Protein AF-0000000068913563 (afdb_homodimer)

Sequence (372 aa):
ADILLWREPKIAATLVIGVSLLWFLLEVVEYNFITLVCHASMTSMLLFFIWSTASDFLNWERPIIPVVVLDESSFKELATSFHDRFNQILSKLLDLACGRDPPLFFLTTISLYILSVIGTCINFMNLLFIGFVSMQTLPIMYEMYEDDVDRVASMLMRKMRKLYRKVDSNVLSKIPRGTVKSKKHAADILLWREPKIAATLVIGVSLLWFLLEVVEYNFITLVCHASMTSMLLFFIWSTASDFLNWERPIIPVVVLDESSFKELATSFHDRFNQILSKLLDLACGRDPPLFFLTTISLYILSVIGTCINFMNLLFIGFVSMQTLPIMYEMYEDDVDRVASMLMRKMRKLYRKVDSNVLSKIPRGTVKSKKHA

Secondary structure (DSSP, 8-state):
----GGGSHHHHHHHHHHHHHHHIIIIIS---HHHHHHHHHHHHHHHHHHHHHHHHHHTPPPP--------HHHHHHHHHHHHHHHHHHHHHHHHHHTTS-HHHHHHHHHHHHHHHHHHHHS-HHHHHHHHHHHHHHHHHHHHHSHHHHHHHHHHHHHHHHHHHHHHHHHTGGGS-----------/----GGGSHHHHHHHHHHHHHHHIIIIIS---HHHHHHHHHHHHHHHHHHHHHHHHHHTPPPP--------HHHHHHHHHHHHHHHHHHHHHHHHHHTTS-HHHHHHHHHHHHHHHHHHHHS-HHHHHHHHHHHHHHHHHHHHHSHHHHHHHHHHHHHHHHHHHHHHIIIIITTS-----------

Structure (mmCIF, N/CA/C/O backbone):
data_AF-0000000068913563-model_v1
#
loop_
_entity.id
_entity.type
_entity.pdbx_description
1 polymer 'Reticulon-like protein'
#
loop_
_atom_site.group_PDB
_atom_site.id
_atom_site.type_symbol
_atom_site.label_atom_id
_atom_site.label_alt_id
_atom_site.label_comp_id
_atom_site.label_asym_id
_atom_site.label_entity_id
_atom_site.label_seq_id
_atom_site.pdbx_PDB_ins_code
_atom_site.Cartn_x
_atom_site.Cartn_y
_atom_site.Cartn_z
_atom_site.occupancy
_atom_site.B_iso_or_equiv
_atom_site.auth_seq_id
_atom_site.auth_comp_id
_atom_site.auth_asym_id
_atom_site.auth_atom_id
_atom_site.pdbx_PDB_model_num
ATOM 1 N N . ALA A 1 1 ? -23.266 6.629 -6.684 1 31.77 1 ALA A N 1
ATOM 2 C CA . ALA A 1 1 ? -23.469 6.441 -5.246 1 31.77 1 ALA A CA 1
ATOM 3 C C . ALA A 1 1 ? -22.703 5.227 -4.738 1 31.77 1 ALA A C 1
ATOM 5 O O . ALA A 1 1 ? -22.5 4.258 -5.473 1 31.77 1 ALA A O 1
ATOM 6 N N . ASP A 1 2 ? -21.781 5.316 -3.686 1 42.12 2 ASP A N 1
ATOM 7 C CA . ASP A 1 2 ? -20.891 4.43 -2.949 1 42.12 2 ASP A CA 1
ATOM 8 C C . ASP A 1 2 ? -21.594 3.143 -2.545 1 42.12 2 ASP A C 1
ATOM 10 O O . ASP A 1 2 ? -22.609 3.18 -1.85 1 42.12 2 ASP A O 1
ATOM 14 N N . ILE A 1 3 ? -21.828 2.309 -3.223 1 43.78 3 ILE A N 1
ATOM 15 C CA . ILE A 1 3 ? -22.391 1.072 -2.684 1 43.78 3 ILE A CA 1
ATOM 16 C C . ILE A 1 3 ? -21.812 0.808 -1.295 1 43.78 3 ILE A C 1
ATOM 18 O O . ILE A 1 3 ? -20.609 0.518 -1.155 1 43.78 3 ILE A O 1
ATOM 22 N N . LEU A 1 4 ? -22.281 1.64 -0.268 1 54.19 4 LEU A N 1
ATOM 23 C CA . LEU A 1 4 ? -22.016 1.344 1.137 1 54.19 4 LEU A CA 1
ATOM 24 C C . LEU A 1 4 ? -22.141 -0.152 1.408 1 54.19 4 LEU A C 1
ATOM 26 O O . LEU A 1 4 ? -23.234 -0.709 1.357 1 54.19 4 LEU A O 1
ATOM 30 N N . LEU A 1 5 ? -21.109 -0.884 1.266 1 59.31 5 LEU A N 1
ATOM 31 C CA . LEU A 1 5 ? -20.953 -2.328 1.397 1 59.31 5 LEU A CA 1
ATOM 32 C C . LEU A 1 5 ? -21.812 -2.867 2.539 1 59.31 5 LEU A C 1
ATOM 34 O O . LEU A 1 5 ? -22.25 -4.02 2.502 1 59.31 5 LEU A O 1
ATOM 38 N N . TRP A 1 6 ? -22.125 -1.895 3.504 1 64.44 6 TRP A N 1
ATOM 39 C CA . TRP A 1 6 ? -22.875 -2.406 4.637 1 64.44 6 TRP A CA 1
ATOM 40 C C . TRP A 1 6 ? -24.328 -2.693 4.242 1 64.44 6 TRP A C 1
ATOM 42 O O . TRP A 1 6 ? -25.031 -3.438 4.926 1 64.44 6 TRP A O 1
ATOM 52 N N . ARG A 1 7 ? -24.703 -2.236 3.061 1 66.94 7 ARG A N 1
ATOM 53 C CA . ARG A 1 7 ? -26.094 -2.445 2.65 1 66.94 7 ARG A CA 1
ATOM 54 C C . ARG A 1 7 ? -26.281 -3.824 2.025 1 66.94 7 ARG A C 1
ATOM 56 O O . ARG A 1 7 ? -27.406 -4.316 1.917 1 66.94 7 ARG A O 1
ATOM 63 N N . GLU A 1 8 ? -25.203 -4.336 1.663 1 78.38 8 GLU A N 1
ATOM 64 C CA . GLU A 1 8 ? -25.219 -5.738 1.255 1 78.38 8 GLU A CA 1
ATOM 65 C C . GLU A 1 8 ? -24.547 -6.625 2.307 1 78.38 8 GLU A C 1
ATOM 67 O O . GLU A 1 8 ? -23.344 -6.836 2.273 1 78.38 8 GLU A O 1
ATOM 72 N N . PRO A 1 9 ? -25.438 -7.066 3.141 1 78.12 9 PRO A N 1
ATOM 73 C CA . PRO A 1 9 ? -24.891 -7.746 4.316 1 78.12 9 PRO A CA 1
ATOM 74 C C . PRO A 1 9 ? -24.016 -8.9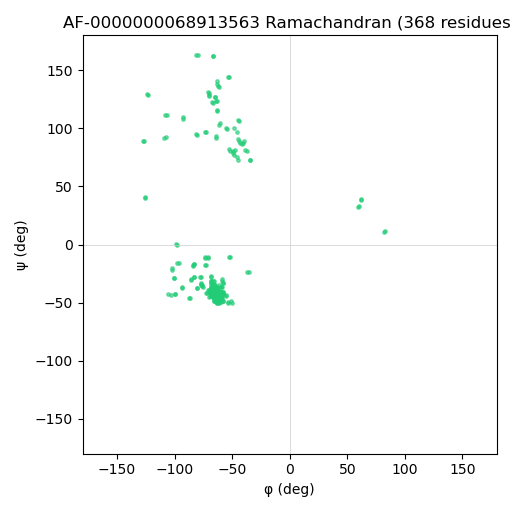45 3.957 1 78.12 9 PRO A C 1
ATOM 76 O O . PRO A 1 9 ? -23.031 -9.227 4.641 1 78.12 9 PRO A O 1
ATOM 79 N N . LYS A 1 10 ? -24.406 -9.586 2.855 1 82.44 10 LYS A N 1
ATOM 80 C CA . LYS A 1 10 ? -23.625 -10.766 2.488 1 82.44 10 LYS A CA 1
ATOM 81 C C . LYS A 1 10 ? -22.219 -10.375 2.021 1 82.44 10 LYS A C 1
ATOM 83 O O . LYS A 1 10 ? -21.234 -11 2.412 1 82.44 10 LYS A O 1
ATOM 88 N N . ILE A 1 11 ? -22.25 -9.344 1.315 1 80.62 11 ILE A N 1
ATOM 89 C CA . ILE A 1 11 ? -20.953 -8.875 0.804 1 80.62 11 ILE A CA 1
ATOM 90 C C . ILE A 1 11 ? -20.141 -8.281 1.943 1 80.62 11 ILE A C 1
ATOM 92 O O . ILE A 1 11 ? -18.938 -8.531 2.047 1 80.62 11 ILE A O 1
ATOM 96 N N . ALA A 1 12 ? -20.812 -7.555 2.748 1 78.88 12 ALA A N 1
ATOM 97 C CA . ALA A 1 12 ? -20.125 -6.945 3.887 1 78.88 12 ALA A CA 1
ATOM 98 C C . ALA A 1 12 ? -19.547 -8.008 4.816 1 78.88 12 ALA A C 1
ATOM 100 O O . ALA A 1 12 ? -18.422 -7.887 5.277 1 78.88 12 ALA A O 1
ATOM 101 N N . ALA A 1 13 ? -20.375 -9.039 5.055 1 84.06 13 ALA A N 1
ATOM 102 C CA . ALA A 1 13 ? -19.938 -10.102 5.949 1 84.06 13 ALA A CA 1
ATOM 103 C C . ALA A 1 13 ? -18.703 -10.828 5.387 1 84.06 13 ALA A C 1
ATOM 105 O O . ALA A 1 13 ? -17.766 -11.133 6.125 1 84.06 13 ALA A O 1
ATOM 106 N N . THR A 1 14 ? -18.766 -11.047 4.137 1 86.19 14 THR A N 1
ATOM 107 C CA . THR A 1 14 ? -17.656 -11.734 3.506 1 86.19 14 THR A CA 1
ATOM 108 C C . THR A 1 14 ? -16.375 -10.898 3.598 1 86.19 14 THR A C 1
ATOM 110 O O . THR A 1 14 ? -15.297 -11.43 3.857 1 86.19 14 THR A O 1
ATOM 113 N N . LEU A 1 15 ? -16.516 -9.656 3.439 1 85.75 15 LEU A N 1
ATOM 114 C CA . LEU A 1 15 ? -15.375 -8.75 3.492 1 85.75 15 LEU A CA 1
ATOM 115 C C . LEU A 1 15 ? -14.805 -8.672 4.906 1 85.75 15 LEU A C 1
ATOM 117 O O . LEU A 1 15 ? -13.586 -8.703 5.09 1 85.75 15 LEU A O 1
ATOM 121 N N . VAL A 1 16 ? -15.703 -8.602 5.844 1 88 16 VAL A N 1
ATOM 122 C CA . VAL A 1 16 ? -15.273 -8.508 7.234 1 88 16 VAL A CA 1
ATOM 123 C C . VAL A 1 16 ? -14.562 -9.797 7.645 1 88 16 VAL A C 1
ATOM 125 O O . VAL A 1 16 ? -13.508 -9.758 8.273 1 88 16 VAL A O 1
ATOM 128 N N . ILE A 1 17 ? -15.18 -10.883 7.277 1 91.19 17 ILE A N 1
ATOM 129 C CA . ILE A 1 17 ? -14.594 -12.172 7.645 1 91.19 17 ILE A CA 1
ATOM 130 C C . ILE A 1 17 ? -13.25 -12.336 6.941 1 91.19 17 ILE A C 1
ATOM 132 O O . ILE A 1 17 ? -12.258 -12.742 7.562 1 91.19 17 ILE A O 1
ATOM 136 N N . GLY A 1 18 ? -13.227 -12.039 5.703 1 92.06 18 GLY A N 1
ATOM 137 C CA . GLY A 1 18 ? -12 -12.188 4.938 1 92.06 18 GLY A CA 1
ATOM 138 C C . GLY A 1 18 ? -10.859 -11.328 5.461 1 92.06 18 GLY A C 1
ATOM 139 O O . GLY A 1 18 ? -9.742 -11.812 5.648 1 92.06 18 GLY A O 1
ATOM 140 N N . VAL A 1 19 ? -11.148 -10.086 5.676 1 92.44 19 VAL A N 1
ATOM 141 C CA . VAL A 1 19 ? -10.125 -9.156 6.145 1 92.44 19 VAL A CA 1
ATOM 142 C C . VAL A 1 19 ? -9.695 -9.539 7.559 1 92.44 19 VAL A C 1
ATOM 144 O O . VAL A 1 19 ? -8.516 -9.438 7.906 1 92.44 19 VAL A O 1
ATOM 147 N N . SER A 1 20 ? -10.664 -9.977 8.391 1 93.31 20 SER A N 1
ATOM 148 C CA . SER A 1 20 ? -10.328 -10.398 9.75 1 93.31 20 SER A CA 1
ATOM 149 C C . SER A 1 20 ? -9.422 -11.625 9.734 1 93.31 20 SER A C 1
ATOM 151 O O . SER A 1 20 ? -8.477 -11.719 10.531 1 93.31 20 SER A O 1
ATOM 153 N N . LEU A 1 21 ? -9.734 -12.508 8.836 1 93.81 21 LEU A N 1
ATOM 154 C CA . LEU A 1 21 ? -8.906 -13.703 8.719 1 93.81 21 LEU A CA 1
ATOM 155 C C . LEU A 1 21 ? -7.5 -13.352 8.25 1 93.81 21 LEU A C 1
ATOM 157 O O . LEU A 1 21 ? -6.516 -13.875 8.773 1 93.81 21 LEU A O 1
ATOM 161 N N . LEU A 1 22 ? -7.41 -12.461 7.336 1 93.69 22 LEU A N 1
ATOM 162 C CA . LEU A 1 22 ? -6.121 -12.008 6.832 1 93.69 22 LEU A CA 1
ATOM 163 C C . LEU A 1 22 ? -5.32 -11.32 7.93 1 93.69 22 LEU A C 1
ATOM 165 O O . LEU A 1 22 ? -4.125 -11.586 8.094 1 93.69 22 LEU A O 1
ATOM 169 N N . TRP A 1 23 ? -5.984 -10.445 8.625 1 94.31 23 TRP A N 1
ATOM 170 C CA . TRP A 1 23 ? -5.34 -9.766 9.742 1 94.31 23 TRP A CA 1
ATOM 171 C C . TRP A 1 23 ? -4.852 -10.766 10.781 1 94.31 23 TRP A C 1
ATOM 173 O O . TRP A 1 23 ? -3.73 -10.656 11.281 1 94.31 23 TRP A O 1
ATOM 183 N N . PHE A 1 24 ? -5.699 -11.805 11.094 1 94.25 24 PHE A N 1
ATOM 184 C CA . PHE A 1 24 ? -5.352 -12.82 12.078 1 94.25 24 PHE A CA 1
ATOM 185 C C . PHE A 1 24 ? -4.113 -13.594 11.641 1 94.25 24 PHE A C 1
ATOM 187 O O . PHE A 1 24 ? -3.207 -13.828 12.438 1 94.25 24 PHE A O 1
ATOM 194 N N . LEU A 1 25 ? -4.016 -13.906 10.453 1 93.19 25 LEU A N 1
ATOM 195 C CA . LEU A 1 25 ? -2.895 -14.672 9.93 1 93.19 25 LEU A CA 1
ATOM 196 C C . LEU A 1 25 ? -1.617 -13.844 9.93 1 93.19 25 LEU A C 1
ATOM 198 O O . LEU A 1 25 ? -0.551 -14.328 10.305 1 93.19 25 LEU A O 1
ATOM 202 N N . LEU A 1 26 ? -1.749 -12.57 9.586 1 91.56 26 LEU A N 1
ATOM 203 C CA . LEU A 1 26 ? -0.573 -11.719 9.438 1 91.56 26 LEU A CA 1
ATOM 204 C C . LEU A 1 26 ? -0.087 -11.219 10.797 1 91.56 26 LEU A C 1
ATOM 206 O O . LEU A 1 26 ? 1.12 -11.133 11.031 1 91.56 26 LEU A O 1
ATOM 210 N N . GLU A 1 27 ? -1.023 -10.922 11.656 1 89.5 27 GLU A N 1
ATOM 211 C CA . GLU A 1 27 ? -0.645 -10.242 12.891 1 89.5 27 GLU A CA 1
ATOM 212 C C . GLU A 1 27 ? -0.543 -11.234 14.047 1 89.5 27 GLU A C 1
ATOM 214 O O . GLU A 1 27 ? 0.394 -11.172 14.852 1 89.5 27 GLU A O 1
ATOM 219 N N . VAL A 1 28 ? -1.471 -12.164 14.18 1 88 28 VAL A N 1
ATOM 220 C CA . VAL A 1 28 ? -1.514 -13.047 15.344 1 88 28 VAL A CA 1
ATOM 221 C C . VAL A 1 28 ? -0.627 -14.266 15.094 1 88 28 VAL A C 1
ATOM 223 O O . VAL A 1 28 ? 0.212 -14.609 15.93 1 88 28 VAL A O 1
ATOM 226 N N . VAL A 1 29 ? -0.769 -14.836 13.906 1 89.56 29 VAL A N 1
ATOM 227 C CA . VAL A 1 29 ? 0.032 -16 13.57 1 89.56 29 VAL A CA 1
ATOM 228 C C . VAL A 1 29 ? 1.411 -15.57 13.078 1 89.56 29 VAL A C 1
ATOM 230 O O . VAL A 1 29 ? 2.357 -16.359 13.086 1 89.56 29 VAL A O 1
ATOM 233 N N . GLU A 1 30 ? 1.478 -14.203 12.703 1 85.62 30 GLU A N 1
ATOM 234 C CA . GLU A 1 30 ? 2.723 -13.586 12.25 1 85.62 30 GLU A CA 1
ATOM 235 C C . GLU A 1 30 ? 3.232 -14.242 10.977 1 85.62 30 GLU A C 1
ATOM 237 O O . GLU A 1 30 ? 4.426 -14.523 10.852 1 85.62 30 GLU A O 1
ATOM 242 N N . TYR A 1 31 ? 2.279 -14.547 10.164 1 87.19 31 TYR A N 1
ATOM 243 C CA . TYR A 1 31 ? 2.625 -15.055 8.844 1 87.19 31 TYR A CA 1
ATOM 244 C C . TYR A 1 31 ? 3.223 -13.953 7.977 1 87.19 31 TYR A C 1
ATOM 246 O O . TYR A 1 31 ? 2.719 -12.828 7.953 1 87.19 31 TYR A O 1
ATOM 254 N N . ASN A 1 32 ? 4.332 -14.258 7.387 1 90.19 32 ASN A N 1
ATOM 255 C CA . ASN A 1 32 ? 4.879 -13.312 6.418 1 90.19 32 ASN A CA 1
ATOM 256 C C . ASN A 1 32 ? 3.941 -13.133 5.227 1 90.19 32 ASN A C 1
ATOM 258 O O . ASN A 1 32 ? 3.363 -14.102 4.73 1 90.19 32 ASN A O 1
ATOM 262 N N . PHE A 1 33 ? 3.836 -11.906 4.77 1 91.31 33 PHE A N 1
ATOM 263 C CA . PHE A 1 33 ? 2.893 -11.594 3.703 1 91.31 33 PHE A CA 1
ATOM 264 C C . PHE A 1 33 ? 3.232 -12.375 2.438 1 91.31 33 PHE A C 1
ATOM 266 O O . PHE A 1 33 ? 2.359 -13 1.835 1 91.31 33 PHE A O 1
ATOM 273 N N . ILE A 1 34 ? 4.43 -12.344 2.014 1 92.12 34 ILE A N 1
ATOM 274 C CA . ILE A 1 34 ? 4.859 -13.016 0.792 1 92.12 34 ILE A CA 1
ATOM 275 C C . ILE A 1 34 ? 4.637 -14.523 0.929 1 92.12 34 ILE A C 1
ATOM 277 O O . ILE A 1 34 ? 4.141 -15.172 0.004 1 92.12 34 ILE A O 1
ATOM 281 N N . THR A 1 35 ? 4.973 -15.055 2.047 1 93.31 35 THR A N 1
ATOM 282 C CA . THR A 1 35 ? 4.801 -16.469 2.318 1 93.31 35 THR A CA 1
ATOM 283 C C . THR A 1 35 ? 3.328 -16.859 2.24 1 93.31 35 THR A C 1
ATOM 285 O O . THR A 1 35 ? 2.982 -17.891 1.637 1 93.31 35 THR A O 1
ATOM 288 N N . LEU A 1 36 ? 2.566 -16.062 2.803 1 94.38 36 LEU A N 1
ATOM 289 C CA . LEU A 1 36 ? 1.131 -16.312 2.799 1 94.38 36 LEU A CA 1
ATOM 290 C C . LEU A 1 36 ? 0.587 -16.344 1.375 1 94.38 36 LEU A C 1
ATOM 292 O O . LEU A 1 36 ? -0.169 -17.25 1.013 1 94.38 36 LEU A O 1
ATOM 296 N N . VAL A 1 37 ? 0.947 -15.375 0.542 1 93.81 37 VAL A N 1
ATOM 297 C CA . VAL A 1 37 ? 0.476 -15.281 -0.835 1 93.81 37 VAL A CA 1
ATOM 298 C C . VAL A 1 37 ? 0.957 -16.484 -1.63 1 93.81 37 VAL A C 1
ATOM 300 O O . VAL A 1 37 ? 0.197 -17.078 -2.408 1 93.81 37 VAL A O 1
ATOM 303 N N . CYS A 1 38 ? 2.135 -16.859 -1.406 1 94.88 38 CYS A N 1
ATOM 304 C CA . CYS A 1 38 ? 2.682 -18.016 -2.115 1 94.88 38 CYS A CA 1
ATOM 305 C C . CYS A 1 38 ? 1.97 -19.297 -1.704 1 94.88 38 CYS A C 1
ATOM 307 O O . CYS A 1 38 ? 1.594 -20.109 -2.557 1 94.88 38 CYS A O 1
ATOM 309 N N . HIS A 1 39 ? 1.782 -19.453 -0.392 1 94.88 39 HIS A N 1
ATOM 310 C CA . HIS A 1 39 ? 1.084 -20.641 0.086 1 94.88 39 HIS A CA 1
ATOM 311 C C . HIS A 1 39 ? -0.345 -20.688 -0.444 1 94.88 39 HIS A C 1
ATOM 313 O O . HIS A 1 39 ? -0.829 -21.75 -0.838 1 94.88 39 HIS A O 1
ATOM 319 N N . ALA A 1 40 ? -0.982 -19.594 -0.428 1 94 40 ALA A N 1
ATOM 320 C CA . ALA A 1 40 ? -2.338 -19.531 -0.966 1 94 40 ALA A CA 1
ATOM 321 C C . ALA A 1 40 ? -2.355 -19.875 -2.453 1 94 40 ALA A C 1
ATOM 323 O O . ALA A 1 40 ? -3.219 -20.625 -2.914 1 94 40 ALA A O 1
ATOM 324 N N . SER A 1 41 ? -1.436 -19.359 -3.215 1 95 41 SER A N 1
ATOM 325 C CA . SER A 1 41 ? -1.335 -19.625 -4.645 1 95 41 SER A CA 1
ATOM 326 C C . SER A 1 41 ? -1.041 -21.094 -4.91 1 95 41 SER A C 1
ATOM 328 O O . SER A 1 41 ? -1.666 -21.719 -5.777 1 95 41 SER A O 1
ATOM 330 N N . MET A 1 42 ? -0.111 -21.625 -4.145 1 96 42 MET A N 1
ATOM 331 C CA . MET A 1 42 ? 0.25 -23.016 -4.309 1 96 42 MET A CA 1
ATOM 332 C C . MET A 1 42 ? -0.937 -23.938 -4.004 1 96 42 MET A C 1
ATOM 334 O O . MET A 1 42 ? -1.203 -24.875 -4.738 1 96 42 MET A O 1
ATOM 338 N N . THR A 1 43 ? -1.578 -23.656 -2.896 1 94.5 43 THR A N 1
ATOM 339 C CA . THR A 1 43 ? -2.727 -24.453 -2.492 1 94.5 43 THR A CA 1
ATOM 340 C C . THR A 1 43 ? -3.83 -24.391 -3.545 1 94.5 43 THR A C 1
ATOM 342 O O . THR A 1 43 ? -4.395 -25.422 -3.922 1 94.5 43 THR A O 1
ATOM 345 N N . SER A 1 44 ? -4.105 -23.188 -4.043 1 92.12 44 SER A N 1
ATOM 346 C CA . SER A 1 44 ? -5.121 -23.047 -5.078 1 92.12 44 SER A CA 1
ATOM 347 C C . SER A 1 44 ? -4.727 -23.781 -6.352 1 92.12 44 SER A C 1
ATOM 349 O O . SER A 1 44 ? -5.555 -24.469 -6.961 1 92.12 44 SER A O 1
ATOM 351 N N . MET A 1 45 ? -3.492 -23.594 -6.73 1 92.94 45 MET A N 1
ATOM 352 C CA . MET A 1 45 ? -3.006 -24.266 -7.926 1 92.94 45 MET A CA 1
ATOM 353 C C . MET A 1 45 ? -3.123 -25.781 -7.777 1 92.94 45 MET A C 1
ATOM 355 O O . MET A 1 45 ? -3.527 -26.469 -8.711 1 92.94 45 MET A O 1
ATOM 359 N N . LEU A 1 46 ? -2.82 -26.297 -6.629 1 92.12 46 LEU A N 1
ATOM 360 C CA . LEU A 1 46 ? -2.881 -27.719 -6.379 1 92.12 46 LEU A CA 1
ATOM 361 C C . LEU A 1 46 ? -4.32 -28.219 -6.426 1 92.12 46 LEU A C 1
ATOM 363 O O . LEU A 1 46 ? -4.598 -29.281 -7 1 92.12 46 LEU A O 1
ATOM 367 N N . LEU A 1 47 ? -5.211 -27.531 -5.887 1 91.81 47 LEU A N 1
ATOM 368 C CA . LEU A 1 47 ? -6.617 -27.906 -5.887 1 91.81 47 LEU A CA 1
ATOM 369 C C . LEU A 1 47 ? -7.168 -27.953 -7.309 1 91.81 47 LEU A C 1
ATOM 371 O O . LEU A 1 47 ? -7.863 -28.906 -7.672 1 91.81 47 LEU A O 1
ATOM 375 N N . PHE A 1 48 ? -6.812 -26.922 -8.062 1 89.06 48 PHE A N 1
ATOM 376 C CA . PHE A 1 48 ? -7.277 -26.891 -9.445 1 89.06 48 PHE A CA 1
ATOM 377 C C . PHE A 1 48 ? -6.625 -28 -10.266 1 89.06 48 PHE A C 1
ATOM 379 O O . PHE A 1 48 ? -7.262 -28.594 -11.133 1 89.06 48 PHE A O 1
ATOM 386 N N . PHE A 1 49 ? -5.41 -28.25 -9.977 1 88.62 49 PHE A N 1
ATOM 387 C CA . PHE A 1 49 ? -4.68 -29.297 -10.68 1 88.62 49 PHE A CA 1
ATOM 388 C C . PHE A 1 49 ? -5.289 -30.672 -10.391 1 88.62 49 PHE A C 1
ATOM 390 O O . PHE A 1 49 ? -5.516 -31.453 -11.312 1 88.62 49 PHE A O 1
ATOM 397 N N . ILE A 1 50 ? -5.527 -30.922 -9.172 1 89.56 50 ILE A N 1
ATOM 398 C CA . ILE A 1 50 ? -6.121 -32.188 -8.766 1 89.56 50 ILE A CA 1
ATOM 399 C C . ILE A 1 50 ? -7.504 -32.344 -9.406 1 89.56 50 ILE A C 1
ATOM 401 O O . ILE A 1 50 ? -7.844 -33.406 -9.93 1 89.56 50 ILE A O 1
ATOM 405 N N . TRP A 1 51 ? -8.234 -31.297 -9.344 1 88.12 51 TRP A N 1
ATOM 406 C CA . TRP A 1 51 ? -9.562 -31.312 -9.953 1 88.12 51 TRP A CA 1
ATOM 407 C C . TRP A 1 51 ? -9.469 -31.609 -11.445 1 88.12 51 TRP A C 1
ATOM 409 O O . TRP A 1 51 ? -10.25 -32.406 -11.977 1 88.12 51 TRP A O 1
ATOM 419 N N . SER A 1 52 ? -8.609 -30.969 -12.062 1 84.69 52 SER A N 1
ATOM 420 C CA . SER A 1 52 ? -8.438 -31.141 -13.5 1 84.69 52 SER A CA 1
ATOM 421 C C . SER A 1 52 ? -7.973 -32.562 -13.836 1 84.69 52 SER A C 1
ATOM 423 O O . SER A 1 52 ? -8.477 -33.188 -14.773 1 84.69 52 SER A O 1
ATOM 425 N N . THR A 1 53 ? -7.02 -33.062 -13.102 1 84.06 53 THR A N 1
ATOM 426 C CA . THR A 1 53 ? -6.488 -34.406 -13.328 1 84.06 53 THR A CA 1
ATOM 427 C C . THR A 1 53 ? -7.547 -35.469 -13.031 1 84.06 53 THR A C 1
ATOM 429 O O . THR A 1 53 ? -7.691 -36.438 -13.781 1 84.06 53 THR A O 1
ATOM 432 N N . ALA A 1 54 ? -8.234 -35.25 -11.961 1 85.44 54 ALA A N 1
ATOM 433 C CA . ALA A 1 54 ? -9.305 -36.156 -11.609 1 85.44 54 ALA A CA 1
ATOM 434 C C . ALA A 1 54 ? -10.391 -36.188 -12.68 1 85.44 54 ALA A C 1
ATOM 436 O O . ALA A 1 54 ? -10.953 -37.219 -12.992 1 85.44 54 ALA A O 1
ATOM 437 N N . SER A 1 55 ? -10.664 -35.062 -13.18 1 84.69 55 SER A N 1
ATOM 438 C CA . SER A 1 55 ? -11.688 -34.969 -14.211 1 84.69 55 SER A CA 1
ATOM 439 C C . SER A 1 55 ? -11.281 -35.75 -15.461 1 84.69 55 SER A C 1
ATOM 441 O O . SER A 1 55 ? -12.117 -36.375 -16.109 1 84.69 55 SER A O 1
ATOM 443 N N . ASP A 1 56 ? -10.047 -35.688 -15.781 1 80.56 56 ASP A N 1
ATOM 444 C CA . ASP A 1 56 ? -9.539 -36.438 -16.922 1 80.56 56 ASP A CA 1
ATOM 445 C C . ASP A 1 56 ? -9.625 -37.938 -16.688 1 80.56 56 ASP A C 1
ATOM 447 O O . ASP A 1 56 ? -10 -38.688 -17.578 1 80.56 56 ASP A O 1
ATOM 451 N N . PHE A 1 57 ? -9.336 -38.312 -15.469 1 82.75 57 PHE A N 1
ATOM 452 C CA . PHE A 1 57 ? -9.305 -39.719 -15.117 1 82.75 57 PHE A CA 1
ATOM 453 C C . PHE A 1 57 ? -10.711 -40.281 -14.992 1 82.75 57 PHE A C 1
ATOM 455 O O . PHE A 1 57 ? -10.961 -41.438 -15.359 1 82.75 57 PHE A O 1
ATOM 462 N N . LEU A 1 58 ? -11.523 -39.5 -14.516 1 88.81 58 LEU A N 1
ATOM 463 C CA . LEU A 1 58 ? -12.875 -39.969 -14.234 1 88.81 58 LEU A CA 1
ATOM 464 C C . LEU A 1 58 ? -13.828 -39.594 -15.367 1 88.81 58 LEU A C 1
ATOM 466 O O . LEU A 1 58 ? -15.008 -39.938 -15.328 1 88.81 58 LEU A O 1
ATOM 470 N N . ASN A 1 59 ? -13.281 -38.906 -16.406 1 85.56 59 ASN A N 1
ATOM 471 C CA . ASN A 1 59 ? -14.062 -38.469 -17.562 1 85.56 59 ASN A CA 1
ATOM 472 C C . ASN A 1 59 ? -15.188 -37.531 -17.125 1 85.56 59 ASN A C 1
ATOM 474 O O . ASN A 1 59 ? -16.328 -37.656 -17.578 1 85.56 59 ASN A O 1
ATOM 478 N N . TRP A 1 60 ? -14.844 -36.75 -16.047 1 82.88 60 TRP A N 1
ATOM 479 C CA . TRP A 1 60 ? -15.734 -35.656 -15.633 1 82.88 60 TRP A CA 1
ATOM 480 C C . TRP A 1 60 ? -15.5 -34.438 -16.484 1 82.88 60 TRP A C 1
ATOM 482 O O . TRP A 1 60 ? -14.539 -34.344 -17.25 1 82.88 60 TRP A O 1
ATOM 492 N N . GLU A 1 61 ? -16.406 -33.469 -16.5 1 81.62 61 GLU A N 1
ATOM 493 C CA . GLU A 1 61 ? -16.203 -32.188 -17.172 1 81.62 61 GLU A CA 1
ATOM 494 C C . GLU A 1 61 ? -15.109 -31.391 -16.469 1 81.62 61 GLU A C 1
ATOM 496 O O . GLU A 1 61 ? -15.062 -31.328 -15.234 1 81.62 61 GLU A O 1
ATOM 501 N N . ARG A 1 62 ? -14.141 -31.062 -17.188 1 75.5 62 ARG A N 1
ATOM 502 C CA . ARG A 1 62 ? -13.055 -30.25 -16.641 1 75.5 62 ARG A CA 1
ATOM 503 C C . ARG A 1 62 ? -13.594 -28.984 -16 1 75.5 62 ARG A C 1
ATOM 505 O O . ARG A 1 62 ? -14.594 -28.422 -16.469 1 75.5 62 ARG A O 1
ATOM 512 N N . PRO A 1 63 ? -12.945 -28.594 -14.922 1 72.44 63 PRO A N 1
ATOM 513 C CA . PRO A 1 63 ? -13.391 -27.344 -14.305 1 72.44 63 PRO A CA 1
ATOM 514 C C . PRO A 1 63 ? -13.172 -26.125 -15.203 1 72.44 63 PRO A C 1
ATOM 516 O O . PRO A 1 63 ? -12.172 -26.062 -15.922 1 72.44 63 PRO A O 1
ATOM 519 N N . ILE A 1 64 ? -14.203 -25.438 -15.375 1 72.25 64 ILE A N 1
ATOM 520 C CA . ILE A 1 64 ? -14.078 -24.172 -16.078 1 72.25 64 ILE A CA 1
ATOM 521 C C . ILE A 1 64 ? -13.398 -23.141 -15.188 1 72.25 64 ILE A C 1
ATOM 523 O O . ILE A 1 64 ? -13.945 -22.75 -14.156 1 72.25 64 ILE A O 1
ATOM 527 N N . ILE A 1 65 ? -12.18 -22.953 -15.305 1 70.25 65 ILE A N 1
ATOM 528 C CA . ILE A 1 65 ? -11.453 -21.969 -14.508 1 70.25 65 ILE A CA 1
ATOM 529 C C . ILE A 1 65 ? -11.969 -20.562 -14.82 1 70.25 65 ILE A C 1
ATOM 531 O O . ILE A 1 65 ? -11.922 -20.125 -15.969 1 70.25 65 ILE A O 1
ATOM 535 N N . PRO A 1 66 ? -12.547 -19.984 -13.812 1 68.81 66 PRO A N 1
ATOM 536 C CA . PRO A 1 66 ? -13.031 -18.625 -14.07 1 68.81 66 PRO A CA 1
ATOM 537 C C . PRO A 1 66 ? -11.906 -17.641 -14.383 1 68.81 66 PRO A C 1
ATOM 539 O O . PRO A 1 66 ? -10.82 -17.734 -13.805 1 68.81 66 PRO A O 1
ATOM 542 N N . VAL A 1 67 ? -12.031 -17.031 -15.508 1 73.56 67 VAL A N 1
ATOM 543 C CA . VAL A 1 67 ? -11.125 -15.938 -15.812 1 73.56 67 VAL A CA 1
ATOM 544 C C . VAL A 1 67 ? -11.344 -14.797 -14.82 1 73.56 67 VAL A C 1
ATOM 546 O O . VAL A 1 67 ? -12.367 -14.109 -14.883 1 73.56 67 VAL A O 1
ATOM 549 N N . VAL A 1 68 ? -10.539 -14.898 -13.766 1 75.75 68 VAL A N 1
ATOM 550 C CA . VAL A 1 68 ? -10.648 -13.812 -12.797 1 75.75 68 VAL A CA 1
ATOM 551 C C . VAL A 1 68 ? -9.852 -12.602 -13.289 1 75.75 68 VAL A C 1
ATOM 553 O O . VAL A 1 68 ? -8.625 -12.641 -13.344 1 75.75 68 VAL A O 1
ATOM 556 N N . VAL A 1 69 ? -10.523 -11.727 -13.945 1 78 69 VAL A N 1
ATOM 557 C CA . VAL A 1 69 ? -9.914 -10.461 -14.352 1 78 69 VAL A CA 1
ATOM 558 C C . VAL A 1 69 ? -10.469 -9.32 -13.484 1 78 69 VAL A C 1
ATOM 560 O O . VAL A 1 69 ? -11.68 -9.07 -13.484 1 78 69 VAL A O 1
ATOM 563 N N . LEU A 1 70 ? -9.562 -8.828 -12.695 1 81.81 70 LEU A N 1
ATOM 564 C CA . LEU A 1 70 ? -9.984 -7.66 -11.93 1 81.81 70 LEU A CA 1
ATOM 565 C C . LEU A 1 70 ? -10.156 -6.449 -12.836 1 81.81 70 LEU A C 1
ATOM 567 O O . LEU A 1 70 ? -9.352 -6.223 -13.742 1 81.81 70 LEU A O 1
ATOM 571 N N . ASP A 1 71 ? -11.188 -5.93 -12.711 1 86.88 71 ASP A N 1
ATOM 572 C CA . ASP A 1 71 ? -11.508 -4.773 -13.539 1 86.88 71 ASP A CA 1
ATOM 573 C C . ASP A 1 71 ? -10.531 -3.625 -13.289 1 86.88 71 ASP A C 1
ATOM 575 O O . ASP A 1 71 ? -10.195 -3.334 -12.141 1 86.88 71 ASP A O 1
ATOM 579 N N . GLU A 1 72 ? -10.141 -3.086 -14.32 1 88.94 72 GLU A N 1
ATOM 580 C CA . GLU A 1 72 ? -9.203 -1.966 -14.273 1 88.94 72 GLU A CA 1
ATOM 581 C C . GLU A 1 72 ? -9.836 -0.751 -13.594 1 88.94 72 GLU A C 1
ATOM 583 O O . GLU A 1 72 ? -9.148 0.018 -12.922 1 88.94 72 GLU A O 1
ATOM 588 N N . SER A 1 73 ? -11.094 -0.515 -13.766 1 87.06 73 SER A N 1
ATOM 589 C CA . SER A 1 73 ? -11.805 0.646 -13.234 1 87.06 73 SER A CA 1
ATOM 590 C C . SER A 1 73 ? -11.719 0.702 -11.719 1 87.06 73 SER A C 1
ATOM 592 O O . SER A 1 73 ? -11.609 1.784 -11.133 1 87.06 73 SER A O 1
ATOM 594 N N . SER A 1 74 ? -11.758 -0.459 -11.141 1 84.69 74 SER A N 1
ATOM 595 C CA . SER A 1 74 ? -11.664 -0.501 -9.68 1 84.69 74 SER A CA 1
ATOM 596 C C . SER A 1 74 ? -10.312 0.019 -9.195 1 84.69 74 SER A C 1
ATOM 598 O O . SER A 1 74 ? -10.242 0.75 -8.211 1 84.69 74 SER A O 1
ATOM 600 N N . PHE A 1 75 ? -9.266 -0.316 -9.922 1 87.62 75 PHE A N 1
ATOM 601 C CA . PHE A 1 75 ? -7.926 0.128 -9.57 1 87.62 75 PHE A CA 1
ATOM 602 C C . PHE A 1 75 ? -7.777 1.63 -9.781 1 87.62 75 PHE A C 1
ATOM 604 O O . PHE A 1 75 ? -7.199 2.326 -8.938 1 87.62 75 PHE A O 1
ATOM 611 N N . LYS A 1 76 ? -8.312 2.062 -10.805 1 89 76 LYS A N 1
ATOM 612 C CA . LYS A 1 76 ? -8.219 3.48 -11.141 1 89 76 LYS A CA 1
ATOM 613 C C . LYS A 1 76 ? -9.031 4.328 -10.172 1 89 76 LYS A C 1
ATOM 615 O O . LYS A 1 76 ? -8.617 5.426 -9.789 1 89 76 LYS A O 1
ATOM 620 N N . GLU A 1 77 ? -10.141 3.854 -9.859 1 88.31 77 GLU A N 1
ATOM 621 C CA . GLU A 1 77 ? -10.977 4.57 -8.898 1 88.31 77 GLU A CA 1
ATOM 622 C C . GLU A 1 77 ? -10.281 4.695 -7.547 1 88.31 77 GLU A C 1
ATOM 624 O O . GLU A 1 77 ? -10.344 5.75 -6.91 1 88.31 77 GLU A O 1
ATOM 629 N N . LEU A 1 78 ? -9.734 3.588 -7.184 1 87.19 78 LEU A N 1
ATOM 630 C CA . LEU A 1 78 ? -9 3.609 -5.926 1 87.19 78 LEU A CA 1
ATOM 631 C C . LEU A 1 78 ? -7.848 4.609 -5.988 1 87.19 78 LEU A C 1
ATOM 633 O O . LEU A 1 78 ? -7.629 5.371 -5.043 1 87.19 78 LEU A O 1
ATOM 637 N N . ALA A 1 79 ? -7.184 4.598 -7.062 1 90 79 ALA A N 1
ATOM 638 C CA . ALA A 1 79 ? -6.062 5.516 -7.258 1 90 79 ALA A CA 1
ATOM 639 C C . ALA A 1 79 ? -6.535 6.969 -7.223 1 90 79 ALA A C 1
ATOM 641 O O . ALA A 1 79 ? -5.879 7.824 -6.621 1 90 79 ALA A O 1
ATOM 642 N N . THR A 1 80 ? -7.574 7.266 -7.875 1 89.88 80 THR A N 1
ATOM 643 C CA . THR A 1 80 ? -8.109 8.617 -7.926 1 89.88 80 THR A CA 1
ATOM 644 C C . THR A 1 80 ? -8.57 9.07 -6.539 1 89.88 80 THR A C 1
ATOM 646 O O . THR A 1 80 ? -8.344 10.219 -6.148 1 89.88 80 THR A O 1
ATOM 649 N N . SER A 1 81 ? -9.258 8.188 -5.879 1 87.56 81 SER A N 1
ATOM 650 C CA . SER A 1 81 ? -9.711 8.508 -4.531 1 87.56 81 SER A CA 1
ATOM 651 C C . SER A 1 81 ? -8.539 8.82 -3.607 1 87.56 81 SER A C 1
ATOM 653 O O . SER A 1 81 ? -8.586 9.781 -2.836 1 87.56 81 SER A O 1
ATOM 655 N N . PHE A 1 82 ? -7.559 8.008 -3.689 1 89.81 82 PHE A N 1
ATOM 656 C CA . PHE A 1 82 ? -6.363 8.227 -2.887 1 89.81 82 PHE A CA 1
ATOM 657 C C . PHE A 1 82 ? -5.688 9.539 -3.27 1 89.81 82 PHE A C 1
ATOM 659 O O . PHE A 1 82 ? -5.246 10.297 -2.4 1 89.81 82 PHE A O 1
ATOM 666 N N . HIS A 1 83 ? -5.551 9.703 -4.566 1 91.62 83 HIS A N 1
ATOM 667 C CA . HIS A 1 83 ? -4.957 10.938 -5.078 1 91.62 83 HIS A CA 1
ATOM 668 C C . HIS A 1 83 ? -5.676 12.164 -4.531 1 91.62 83 HIS A C 1
ATOM 670 O O . HIS A 1 83 ? -5.039 13.086 -4.023 1 91.62 83 HIS A O 1
ATOM 676 N N . ASP A 1 84 ? -6.914 12.195 -4.605 1 90.94 84 ASP A N 1
ATOM 677 C CA . ASP A 1 84 ? -7.711 13.344 -4.188 1 90.94 84 ASP A CA 1
ATOM 678 C C . ASP A 1 84 ? -7.562 13.594 -2.689 1 90.94 84 ASP A C 1
ATOM 680 O O . ASP A 1 84 ? -7.336 14.734 -2.266 1 90.94 84 ASP A O 1
ATOM 684 N N . ARG A 1 85 ? -7.723 12.531 -1.999 1 89.5 85 ARG A N 1
ATOM 685 C CA . ARG A 1 85 ? -7.633 12.656 -0.549 1 89.5 85 ARG A CA 1
ATOM 686 C C . ARG A 1 85 ? -6.23 13.094 -0.125 1 89.5 85 ARG A C 1
ATOM 688 O O . ARG A 1 85 ? -6.082 13.938 0.763 1 89.5 85 ARG A O 1
ATOM 695 N N . PHE A 1 86 ? -5.355 12.602 -0.713 1 90.88 86 PHE A N 1
ATOM 696 C CA . PHE A 1 86 ? -3.965 12.93 -0.421 1 90.88 86 PHE A CA 1
ATOM 697 C C . PHE A 1 86 ? -3.686 14.398 -0.705 1 90.88 86 PHE A C 1
ATOM 699 O O . PHE A 1 86 ? -3.115 15.102 0.133 1 90.88 86 PHE A O 1
ATOM 706 N N . ASN A 1 87 ? -4.035 14.836 -1.823 1 89.75 87 ASN A N 1
ATOM 707 C CA . ASN A 1 87 ? -3.824 16.234 -2.209 1 89.75 87 ASN A CA 1
ATOM 708 C C . ASN A 1 87 ? -4.602 17.188 -1.311 1 89.75 87 ASN A C 1
ATOM 710 O O . ASN A 1 87 ? -4.129 18.281 -1 1 89.75 87 ASN A O 1
ATOM 714 N N . GLN A 1 88 ? -5.695 16.766 -0.961 1 91.19 88 GLN A N 1
ATOM 715 C CA . GLN A 1 88 ? -6.508 17.594 -0.074 1 91.19 88 GLN A CA 1
ATOM 716 C C . GLN A 1 88 ? -5.828 17.781 1.278 1 91.19 88 GLN A C 1
ATOM 718 O O . GLN A 1 88 ? -5.766 18.906 1.797 1 91.19 88 GLN A O 1
ATOM 723 N N . ILE A 1 89 ? -5.348 16.703 1.824 1 91.38 89 ILE A N 1
ATOM 724 C CA . ILE A 1 89 ? -4.684 16.75 3.123 1 91.38 89 ILE A CA 1
ATOM 725 C C . ILE A 1 89 ? -3.41 17.578 3.025 1 91.38 89 ILE A C 1
ATOM 727 O O . ILE A 1 89 ? -3.168 18.453 3.859 1 91.38 89 ILE A O 1
ATOM 731 N N . LEU A 1 90 ? -2.766 17.391 2.023 1 89.81 90 LEU A N 1
ATOM 732 C CA . LEU A 1 90 ? -1.512 18.109 1.823 1 89.81 90 LEU A CA 1
ATOM 733 C C . LEU A 1 90 ? -1.762 19.609 1.665 1 89.81 90 LEU A C 1
ATOM 735 O O . LEU A 1 90 ? -1.057 20.422 2.26 1 89.81 90 LEU A O 1
ATOM 739 N N . SER A 1 91 ? -2.68 19.891 0.829 1 88.94 91 SER A N 1
ATOM 740 C CA . SER A 1 91 ? -3.016 21.297 0.599 1 88.94 91 SER A CA 1
ATOM 741 C C . SER A 1 91 ? -3.473 21.969 1.886 1 88.94 91 SER A C 1
ATOM 743 O O . SER A 1 91 ? -3.086 23.109 2.166 1 88.94 91 SER A O 1
ATOM 745 N N . LYS A 1 92 ? -4.281 21.297 2.641 1 90.38 92 LYS A N 1
ATOM 746 C CA . LYS A 1 92 ? -4.773 21.844 3.896 1 90.38 92 LYS A CA 1
ATOM 747 C C . LYS A 1 92 ? -3.639 22.047 4.895 1 90.38 92 LYS A C 1
ATOM 749 O O . LYS A 1 92 ? -3.59 23.062 5.594 1 90.38 92 LYS A O 1
ATOM 754 N N . LEU A 1 93 ? -2.752 21.141 5.004 1 91.19 93 LEU A N 1
ATOM 755 C CA . LEU A 1 93 ? -1.624 21.25 5.922 1 91.19 93 LEU A CA 1
ATOM 756 C C . LEU A 1 93 ? -0.711 22.406 5.535 1 91.19 93 LEU A C 1
ATOM 758 O O . LEU A 1 93 ? -0.252 23.156 6.398 1 91.19 93 LEU A O 1
ATOM 762 N N . LEU A 1 94 ? -0.507 22.531 4.293 1 87.31 94 LEU A N 1
ATOM 763 C CA . LEU A 1 94 ? 0.352 23.609 3.811 1 87.31 94 LEU A CA 1
ATOM 764 C C . LEU A 1 94 ? -0.305 24.969 4.031 1 87.31 94 LEU A C 1
ATOM 766 O O . LEU A 1 94 ? 0.373 25.953 4.363 1 87.31 94 LEU A O 1
ATOM 770 N N . ASP A 1 95 ? -1.561 24.984 3.812 1 87.25 95 ASP A N 1
ATOM 771 C CA . ASP A 1 95 ? -2.303 26.203 4.059 1 87.25 95 ASP A CA 1
ATOM 772 C C . ASP A 1 95 ? -2.211 26.625 5.527 1 87.25 95 ASP A C 1
ATOM 774 O O . ASP A 1 95 ? -2.061 27.812 5.836 1 87.25 95 ASP A O 1
ATOM 778 N N . LEU A 1 96 ? -2.344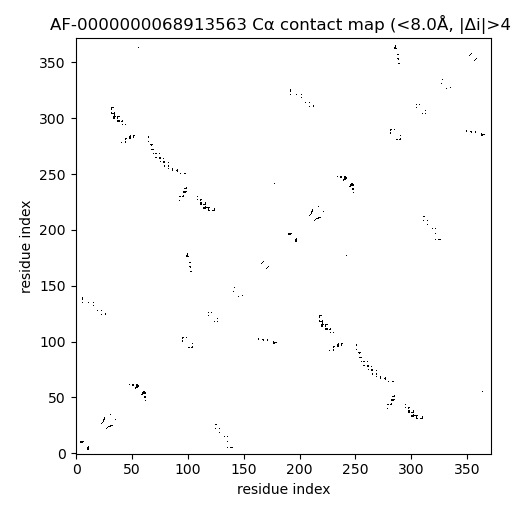 25.656 6.348 1 88.25 96 LEU A N 1
ATOM 779 C CA . LEU A 1 96 ? -2.287 25.922 7.781 1 88.25 96 LEU A CA 1
ATOM 780 C C . LEU A 1 96 ? -0.88 26.344 8.203 1 88.25 96 LEU A C 1
ATOM 782 O O . LEU A 1 96 ? -0.713 27.109 9.148 1 88.25 96 LEU A O 1
ATOM 786 N N . ALA A 1 97 ? 0.043 25.922 7.516 1 87.62 97 ALA A N 1
ATOM 787 C CA . ALA A 1 97 ? 1.438 26.219 7.828 1 87.62 97 ALA A CA 1
ATOM 788 C C . ALA A 1 97 ? 1.779 27.672 7.496 1 87.62 97 ALA A C 1
ATOM 790 O O . ALA A 1 97 ? 2.781 28.203 7.977 1 87.62 97 ALA A O 1
ATOM 791 N N . CYS A 1 98 ? 0.988 28.312 6.703 1 80.75 98 CYS A N 1
ATOM 792 C CA . CYS A 1 98 ? 1.224 29.688 6.281 1 80.75 98 CYS A CA 1
ATOM 793 C C . CYS A 1 98 ? 0.992 30.656 7.43 1 80.75 98 CYS A C 1
ATOM 795 O O . CYS A 1 98 ? 1.354 31.828 7.34 1 80.75 98 CYS A O 1
ATOM 797 N N . GLY A 1 99 ? 0.448 30.25 8.516 1 75.94 99 GLY A N 1
ATOM 798 C CA . GLY A 1 99 ? 0.375 31.078 9.703 1 75.94 99 GLY A CA 1
ATOM 799 C C . GLY A 1 99 ? -0.772 32.062 9.672 1 75.94 99 GLY A C 1
ATOM 800 O O . GLY A 1 99 ? -0.796 33.031 10.445 1 75.94 99 GLY A O 1
ATOM 801 N N . ARG A 1 100 ? -1.639 31.922 8.75 1 78.69 100 ARG A N 1
ATOM 802 C CA . ARG A 1 100 ? -2.764 32.844 8.672 1 78.69 100 ARG A CA 1
ATOM 803 C C . ARG A 1 100 ? -3.721 32.656 9.844 1 78.69 100 ARG A C 1
ATOM 805 O O . ARG A 1 100 ? -4.352 33.594 10.297 1 78.69 100 ARG A O 1
ATOM 812 N N . ASP A 1 101 ? -3.797 31.453 10.258 1 84.81 101 ASP A N 1
ATOM 813 C CA . ASP A 1 101 ? -4.645 31.094 11.391 1 84.81 101 ASP A CA 1
ATOM 814 C C . ASP A 1 101 ? -3.85 30.312 12.438 1 84.81 101 ASP A C 1
ATOM 816 O O . ASP A 1 101 ? -3.914 29.094 12.484 1 84.81 101 ASP A O 1
ATOM 820 N N . PRO A 1 102 ? -3.238 31.062 13.367 1 85.44 102 PRO A N 1
ATOM 821 C CA . PRO A 1 102 ? -2.352 30.406 14.328 1 85.44 102 PRO A CA 1
ATOM 822 C C . PRO A 1 102 ? -3.09 29.422 15.227 1 85.44 102 PRO A C 1
ATOM 824 O O . PRO A 1 102 ? -2.588 28.312 15.477 1 85.44 102 PRO A O 1
ATOM 827 N N . PRO A 1 103 ? -4.273 29.797 15.727 1 85.75 103 PRO A N 1
ATOM 828 C CA . PRO A 1 103 ? -4.957 28.812 16.578 1 85.75 103 PRO A CA 1
ATOM 829 C C . PRO A 1 103 ? -5.203 27.484 15.852 1 85.75 103 PRO A C 1
ATOM 831 O O . PRO A 1 103 ? -5.035 26.422 16.438 1 85.75 103 PRO A O 1
ATOM 834 N N . LEU A 1 104 ? -5.578 27.594 14.648 1 87.19 104 LEU A N 1
ATOM 835 C CA . LEU A 1 104 ? -5.836 26.375 13.875 1 87.19 104 LEU A CA 1
ATOM 836 C C . LEU A 1 104 ? -4.543 25.625 13.609 1 87.19 104 LEU A C 1
ATOM 838 O O . LEU A 1 104 ? -4.535 24.391 13.586 1 87.19 104 LEU A O 1
ATOM 842 N N . PHE A 1 105 ? -3.539 26.406 13.398 1 89.81 105 PHE A N 1
ATOM 843 C CA . PHE A 1 105 ? -2.225 25.797 13.227 1 89.81 105 PHE A CA 1
ATOM 844 C C . PHE A 1 105 ? -1.851 24.969 14.453 1 89.81 105 PHE A C 1
ATOM 846 O O . PHE A 1 105 ? -1.437 23.812 14.328 1 89.81 105 PHE A O 1
ATOM 853 N N . PHE A 1 106 ? -1.997 25.516 15.617 1 88.88 106 PHE A N 1
ATOM 854 C CA . PHE A 1 106 ? -1.62 24.828 16.844 1 88.88 106 PHE A CA 1
ATOM 855 C C . PHE A 1 106 ? -2.533 23.641 17.094 1 88.88 106 PHE A C 1
ATOM 857 O O . PHE A 1 106 ? -2.072 22.578 17.531 1 88.88 106 PHE A O 1
ATOM 864 N N . LEU A 1 107 ? -3.789 23.875 16.766 1 88.62 107 LEU A N 1
ATOM 865 C CA . LEU A 1 107 ? -4.727 22.781 16.938 1 88.62 107 LEU A CA 1
ATOM 866 C C . LEU A 1 107 ? -4.363 21.609 16.031 1 88.62 107 LEU A C 1
ATOM 868 O O . LEU A 1 107 ? -4.422 20.453 16.453 1 88.62 107 LEU A O 1
ATOM 872 N N . THR A 1 108 ? -4.035 21.875 14.836 1 92 108 THR A N 1
ATOM 873 C CA . THR A 1 108 ? -3.652 20.844 13.883 1 92 108 THR A CA 1
ATOM 874 C C . THR A 1 108 ? -2.365 20.141 14.32 1 92 108 THR A C 1
ATOM 876 O O . THR A 1 108 ? -2.254 18.922 14.234 1 92 108 THR A O 1
ATOM 879 N N . THR A 1 109 ? -1.415 20.922 14.781 1 93.81 109 THR A N 1
ATOM 880 C CA . THR A 1 109 ? -0.146 20.359 15.234 1 93.81 109 THR A CA 1
ATOM 881 C C . THR A 1 109 ? -0.354 19.453 16.453 1 93.81 109 THR A C 1
ATOM 883 O O . THR A 1 109 ? 0.244 18.375 16.531 1 93.81 109 THR A O 1
ATOM 886 N N . ILE A 1 110 ? -1.22 19.859 17.344 1 92.5 110 ILE A N 1
ATOM 887 C CA . ILE A 1 110 ? -1.533 19.062 18.516 1 92.5 110 ILE A CA 1
ATOM 888 C C . ILE A 1 110 ? -2.221 17.766 18.094 1 92.5 110 ILE A C 1
ATOM 890 O O . ILE A 1 110 ? -1.91 16.688 18.609 1 92.5 110 ILE A O 1
ATOM 894 N N . SER A 1 111 ? -3.127 17.953 17.156 1 93.25 111 SER A N 1
ATOM 895 C CA . SER A 1 111 ? -3.82 16.781 16.641 1 93.25 111 SER A CA 1
ATOM 896 C C . SER A 1 111 ? -2.846 15.797 16 1 93.25 111 SER A C 1
ATOM 898 O O . SER A 1 111 ? -2.963 14.586 16.188 1 93.25 111 SER A O 1
ATOM 900 N N . LEU A 1 112 ? -1.938 16.281 15.273 1 96.25 112 LEU A N 1
ATOM 901 C CA . LEU A 1 112 ? -0.924 15.43 14.656 1 96.25 112 LEU A CA 1
ATOM 902 C C . LEU A 1 112 ? -0.053 14.766 15.711 1 96.25 112 LEU A C 1
ATOM 904 O O . LEU A 1 112 ? 0.336 13.602 15.562 1 96.25 112 LEU A O 1
ATOM 908 N N . TYR A 1 113 ? 0.231 15.531 16.719 1 95.75 113 TYR A N 1
ATOM 909 C CA . TYR A 1 113 ? 1.028 14.977 17.797 1 95.75 113 TYR A CA 1
ATOM 910 C C . TYR A 1 113 ? 0.299 13.828 18.484 1 95.75 113 TYR A C 1
ATOM 912 O O . TYR A 1 113 ? 0.9 12.789 18.781 1 95.75 113 TYR A O 1
ATOM 920 N N . ILE A 1 114 ? -0.951 13.969 18.719 1 94.81 114 ILE A N 1
ATOM 921 C CA . ILE A 1 114 ? -1.753 12.914 19.328 1 94.81 114 ILE A CA 1
ATOM 922 C C . ILE A 1 114 ? -1.759 11.68 18.438 1 94.81 114 ILE A C 1
ATOM 924 O O . ILE A 1 114 ? -1.569 10.555 18.906 1 94.81 114 ILE A O 1
ATOM 928 N N . LEU A 1 115 ? -1.925 11.891 17.234 1 93.69 115 LEU A N 1
ATOM 929 C CA . LEU A 1 115 ? -1.917 10.797 16.281 1 93.69 115 LEU A CA 1
ATOM 930 C C . LEU A 1 115 ? -0.569 10.078 16.281 1 93.69 115 LEU A C 1
ATOM 932 O O . LEU A 1 115 ? -0.512 8.852 16.141 1 93.69 115 LEU A O 1
ATOM 936 N N . SER A 1 116 ? 0.487 10.859 16.344 1 94.44 116 SER A N 1
ATOM 937 C CA . SER A 1 116 ? 1.821 10.273 16.406 1 94.44 116 SER A CA 1
ATOM 938 C C . SER A 1 116 ? 1.983 9.383 17.625 1 94.44 116 SER A C 1
ATOM 940 O O . SER A 1 116 ? 2.59 8.312 17.547 1 94.44 116 SER A O 1
ATOM 942 N N . VAL A 1 117 ? 1.397 9.75 18.719 1 94.25 117 VAL A N 1
ATOM 943 C CA . VAL A 1 117 ? 1.463 8.961 19.938 1 94.25 117 VAL A CA 1
ATOM 944 C C . VAL A 1 117 ? 0.668 7.672 19.766 1 94.25 117 VAL A C 1
ATOM 946 O O . VAL A 1 117 ? 1.118 6.602 20.188 1 94.25 117 VAL A O 1
ATOM 949 N N . ILE A 1 118 ? -0.433 7.793 19.141 1 92.81 118 ILE A N 1
ATOM 950 C CA . ILE A 1 118 ? -1.238 6.613 18.859 1 92.81 118 ILE A CA 1
ATOM 951 C C . ILE A 1 118 ? -0.434 5.637 18 1 92.81 118 ILE A C 1
ATOM 953 O O . ILE A 1 118 ? -0.456 4.43 18.234 1 92.81 118 ILE A O 1
ATOM 957 N N . GLY A 1 119 ? 0.233 6.141 16.969 1 90.44 119 GLY A N 1
ATOM 958 C CA . GLY A 1 119 ? 1.065 5.32 16.109 1 90.44 119 GLY A CA 1
ATOM 959 C C . GLY A 1 119 ? 2.172 4.598 16.844 1 90.44 119 GLY A C 1
ATOM 960 O O . GLY A 1 119 ? 2.561 3.49 16.469 1 90.44 119 GLY A O 1
ATOM 961 N N . THR A 1 120 ? 2.654 5.188 17.922 1 89.81 120 THR A N 1
ATOM 962 C CA . THR A 1 120 ? 3.723 4.562 18.688 1 89.81 120 THR A CA 1
ATOM 963 C C . THR A 1 120 ? 3.174 3.443 19.562 1 89.81 120 THR A C 1
ATOM 965 O O . THR A 1 120 ? 3.875 2.473 19.859 1 89.81 120 THR A O 1
ATOM 968 N N . CYS A 1 121 ? 1.918 3.525 19.969 1 91.56 121 CYS A N 1
ATOM 969 C CA . CYS A 1 121 ? 1.316 2.559 20.875 1 91.56 121 CYS A CA 1
ATOM 970 C C . CYS A 1 121 ? 0.763 1.361 20.109 1 91.56 121 CYS A C 1
ATOM 972 O O . CYS A 1 121 ? 0.687 0.256 20.656 1 91.56 121 CYS A O 1
ATOM 974 N N . ILE A 1 122 ? 0.345 1.597 18.891 1 90.69 122 ILE A N 1
ATOM 975 C CA . ILE A 1 122 ? -0.288 0.571 18.078 1 90.69 122 ILE A CA 1
ATOM 976 C C . ILE A 1 122 ? 0.472 0.421 16.766 1 90.69 122 ILE A C 1
ATOM 978 O O . ILE A 1 122 ? 0.777 1.414 16.094 1 90.69 122 ILE A O 1
ATOM 982 N N . ASN A 1 123 ? 0.83 -0.815 16.422 1 86.81 123 ASN A N 1
ATOM 983 C CA . ASN A 1 123 ? 1.553 -1.017 15.18 1 86.81 123 ASN A CA 1
ATOM 984 C C . ASN A 1 123 ? 0.683 -0.688 13.969 1 86.81 123 ASN A C 1
ATOM 986 O O . ASN A 1 123 ? -0.542 -0.62 14.078 1 86.81 123 ASN A O 1
ATOM 990 N N . PHE A 1 124 ? 1.31 -0.496 12.891 1 85.06 124 PHE A N 1
ATOM 991 C CA . PHE A 1 124 ? 0.647 0.022 11.695 1 85.06 124 PHE A CA 1
ATOM 992 C C . PHE A 1 124 ? -0.431 -0.941 11.211 1 85.06 124 PHE A C 1
ATOM 994 O O . PHE A 1 124 ? -1.525 -0.517 10.836 1 85.06 124 PHE A O 1
ATOM 1001 N N . MET A 1 125 ? -0.152 -2.184 11.211 1 87.62 125 MET A N 1
ATOM 1002 C CA . MET A 1 125 ? -1.095 -3.195 10.742 1 87.62 125 MET A CA 1
ATOM 1003 C C . MET A 1 125 ? -2.34 -3.229 11.617 1 87.62 125 MET A C 1
ATOM 1005 O O . MET A 1 125 ? -3.459 -3.33 11.117 1 87.62 125 MET A O 1
ATOM 1009 N N . ASN A 1 126 ? -2.184 -3.129 12.828 1 91.56 126 ASN A N 1
ATOM 1010 C CA . ASN A 1 126 ? -3.303 -3.123 13.758 1 91.56 126 ASN A CA 1
ATOM 1011 C C . ASN A 1 126 ? -4.145 -1.857 13.625 1 91.56 126 ASN A C 1
ATOM 1013 O O . ASN A 1 126 ? -5.371 -1.909 13.711 1 91.56 126 ASN A O 1
ATOM 1017 N N . LEU A 1 127 ? -3.488 -0.82 13.406 1 89.81 127 LEU A N 1
ATOM 1018 C CA . LEU A 1 127 ? -4.207 0.436 13.227 1 89.81 127 LEU A CA 1
ATOM 1019 C C . LEU A 1 127 ? -5.066 0.389 11.969 1 89.81 127 LEU A C 1
ATOM 1021 O O . LEU A 1 127 ? -6.211 0.854 11.969 1 89.81 127 LEU A O 1
ATOM 1025 N N . LEU A 1 128 ? -4.551 -0.188 10.906 1 90.31 128 LEU A N 1
ATOM 1026 C CA . LEU A 1 128 ? -5.297 -0.365 9.664 1 90.31 128 LEU A CA 1
ATOM 1027 C C . LEU A 1 128 ? -6.523 -1.243 9.891 1 90.31 128 LEU A C 1
ATOM 1029 O O . LEU A 1 128 ? -7.605 -0.951 9.375 1 90.31 128 LEU A O 1
ATOM 1033 N N . PHE A 1 129 ? -6.32 -2.305 10.688 1 93.19 129 PHE A N 1
ATOM 1034 C CA . PHE A 1 129 ? -7.414 -3.229 10.961 1 93.19 129 PHE A CA 1
ATOM 1035 C C . PHE A 1 129 ? -8.492 -2.553 11.797 1 93.19 129 PHE A C 1
ATOM 1037 O O . PHE A 1 129 ? -9.688 -2.689 11.508 1 93.19 129 PHE A O 1
ATOM 1044 N N . ILE A 1 130 ? -8.031 -1.802 12.781 1 92.12 130 ILE A N 1
ATOM 1045 C CA . ILE A 1 130 ? -8.977 -1.067 13.617 1 92.12 130 ILE A CA 1
ATOM 1046 C C . ILE A 1 130 ? -9.75 -0.068 12.758 1 92.12 130 ILE A C 1
ATOM 1048 O O . ILE A 1 130 ? -10.969 0.072 12.914 1 92.12 130 ILE A O 1
ATOM 1052 N N . GLY A 1 131 ? -9.102 0.642 11.938 1 89.94 131 GLY A N 1
ATOM 1053 C CA . GLY A 1 131 ? -9.773 1.553 11.023 1 89.94 131 GLY A CA 1
ATOM 1054 C C . GLY A 1 131 ? -10.781 0.86 10.117 1 89.94 131 GLY A C 1
ATOM 1055 O O . GLY A 1 131 ? -11.891 1.358 9.922 1 89.94 131 GLY A O 1
ATOM 1056 N N . PHE A 1 132 ? -10.438 -0.259 9.609 1 90.25 132 PHE A N 1
ATOM 1057 C CA . PHE A 1 132 ? -11.32 -1.036 8.75 1 90.25 132 PHE A CA 1
ATOM 1058 C C . PHE A 1 132 ? -12.57 -1.479 9.508 1 90.25 132 PHE A C 1
ATOM 1060 O O . PHE A 1 132 ? -13.688 -1.335 9.016 1 90.25 132 PHE A O 1
ATOM 1067 N N . VAL A 1 133 ? -12.375 -2.033 10.664 1 88.38 133 VAL A N 1
ATOM 1068 C CA . VAL A 1 133 ? -13.492 -2.512 11.477 1 88.38 133 VAL A CA 1
ATOM 1069 C C . VAL A 1 133 ? -14.398 -1.342 11.844 1 88.38 133 VAL A C 1
ATOM 1071 O O . VAL A 1 133 ? -15.625 -1.458 11.789 1 88.38 133 VAL A O 1
ATOM 1074 N N . SER A 1 134 ? -13.789 -0.228 12.156 1 88.44 134 SER A N 1
ATOM 1075 C CA . SER A 1 134 ? -14.555 0.962 12.508 1 88.44 134 SER A CA 1
ATOM 1076 C C . SER A 1 134 ? -15.383 1.45 11.32 1 88.44 134 SER A C 1
ATOM 1078 O O . SER A 1 134 ? -16.531 1.85 11.492 1 88.44 134 SER A O 1
ATOM 1080 N N . MET A 1 135 ? -14.836 1.352 10.117 1 85.81 135 MET A N 1
ATOM 1081 C CA . MET A 1 135 ? -15.516 1.794 8.898 1 85.81 135 MET A CA 1
ATOM 1082 C C . MET A 1 135 ? -16.719 0.905 8.594 1 85.81 135 MET A C 1
ATOM 1084 O O . MET A 1 135 ? -17.719 1.372 8.047 1 85.81 135 MET A O 1
ATOM 1088 N N . GLN A 1 136 ? -16.594 -0.362 8.977 1 83.19 136 GLN A N 1
ATOM 1089 C CA . GLN A 1 136 ? -17.672 -1.305 8.719 1 83.19 136 GLN A CA 1
ATOM 1090 C C . GLN A 1 136 ? -18.75 -1.226 9.797 1 83.19 136 GLN A C 1
ATOM 1092 O O . GLN A 1 136 ? -19.922 -1.507 9.539 1 83.19 136 GLN A O 1
ATOM 1097 N N . THR A 1 137 ? -18.344 -0.84 10.969 1 82.94 137 THR A N 1
ATOM 1098 C CA . THR A 1 137 ? -19.25 -0.908 12.109 1 82.94 137 THR A CA 1
ATOM 1099 C C . THR A 1 137 ? -19.844 0.467 12.414 1 82.94 137 THR A C 1
ATOM 1101 O O . THR A 1 137 ? -21 0.575 12.828 1 82.94 137 THR A O 1
ATOM 1104 N N . LEU A 1 138 ? -19.109 1.497 12.094 1 84.5 138 LEU A N 1
ATOM 1105 C CA . LEU A 1 138 ? -19.5 2.84 12.516 1 84.5 138 LEU A CA 1
ATOM 1106 C C . LEU A 1 138 ? -20.781 3.275 11.805 1 84.5 138 LEU A C 1
ATOM 1108 O O . LEU A 1 138 ? -21.672 3.852 12.43 1 84.5 138 LEU A O 1
ATOM 1112 N N . PRO A 1 139 ? -20.875 2.998 10.602 1 80.69 139 PRO A N 1
ATOM 1113 C CA . PRO A 1 139 ? -22.109 3.42 9.938 1 80.69 139 PRO A CA 1
ATOM 1114 C C . PRO A 1 139 ? -23.344 2.689 10.469 1 80.69 139 PRO A C 1
ATOM 1116 O O . PRO A 1 139 ? -24.422 3.281 10.57 1 80.69 139 PRO A O 1
ATOM 1119 N N . ILE A 1 140 ? -23.172 1.459 10.719 1 81.38 140 ILE A N 1
ATOM 1120 C CA . ILE A 1 140 ? -24.266 0.688 11.305 1 81.38 140 ILE A CA 1
ATOM 1121 C C . ILE A 1 140 ? -24.625 1.259 12.672 1 81.38 140 ILE A C 1
ATOM 1123 O O . ILE A 1 140 ? -25.812 1.438 12.984 1 81.38 140 ILE A O 1
ATOM 1127 N N . MET A 1 141 ? -23.656 1.584 13.484 1 82.62 141 MET A N 1
ATOM 1128 C CA . MET A 1 141 ? -23.859 2.168 14.812 1 82.62 141 MET A CA 1
ATOM 1129 C C . MET A 1 141 ? -24.484 3.561 14.695 1 82.62 141 MET A C 1
ATOM 1131 O O . MET A 1 141 ? -25.312 3.945 15.523 1 82.62 141 MET A O 1
ATOM 1135 N N . TYR A 1 142 ? -24.172 4.191 13.695 1 84.81 142 TYR A N 1
ATOM 1136 C CA . TYR A 1 142 ? -24.703 5.531 13.484 1 84.81 142 TYR A CA 1
ATOM 1137 C C . TYR A 1 142 ? -26.203 5.473 13.156 1 84.81 142 TYR A C 1
ATOM 1139 O O . TYR A 1 142 ? -26.984 6.285 13.664 1 84.81 142 TYR A O 1
ATOM 1147 N N . GLU A 1 143 ? -26.469 4.566 12.297 1 82.69 143 GLU A N 1
ATOM 1148 C CA . GLU A 1 143 ? -27.875 4.441 11.914 1 82.69 143 GLU A CA 1
ATOM 1149 C C . GLU A 1 143 ? -28.734 3.979 13.094 1 82.69 143 GLU A C 1
ATOM 1151 O O . GLU A 1 143 ? -29.891 4.379 13.219 1 82.69 143 GLU A O 1
ATOM 1156 N N . MET A 1 144 ? -28.156 3.16 13.938 1 85.38 144 MET A N 1
ATOM 1157 C CA . MET A 1 144 ? -28.906 2.633 15.078 1 85.38 144 MET A CA 1
ATOM 1158 C C . MET A 1 144 ? -29.031 3.68 16.188 1 85.38 144 MET A C 1
ATOM 1160 O O . MET A 1 144 ? -30.031 3.727 16.891 1 85.38 144 MET A O 1
ATOM 1164 N N . TYR A 1 145 ? -27.969 4.551 16.359 1 88.88 145 TYR A N 1
ATOM 1165 C CA . TYR A 1 145 ? -27.922 5.508 17.453 1 88.88 145 TYR A CA 1
ATOM 1166 C C . TYR A 1 145 ? -27.703 6.926 16.938 1 88.88 145 TYR A C 1
ATOM 1168 O O . TYR A 1 145 ? -26.875 7.668 17.453 1 88.88 145 TYR A O 1
ATOM 1176 N N . GLU A 1 146 ? -28.344 7.215 15.898 1 87.12 146 GLU A N 1
ATOM 1177 C CA . GLU A 1 146 ? -28.156 8.477 15.188 1 87.12 146 GLU A CA 1
ATOM 1178 C C . GLU A 1 146 ? -28.25 9.664 16.141 1 87.12 146 GLU A C 1
ATOM 1180 O O . GLU A 1 146 ? -27.375 10.523 16.172 1 87.12 146 GLU A O 1
ATOM 1185 N N . ASP A 1 147 ? -29.234 9.742 16.922 1 88.62 147 ASP A N 1
ATOM 1186 C CA . ASP A 1 147 ? -29.5 10.883 17.797 1 88.62 147 ASP A CA 1
ATOM 1187 C C . ASP A 1 147 ? -28.406 11.008 18.859 1 88.62 147 ASP A C 1
ATOM 1189 O O . ASP A 1 147 ? -27.938 12.117 19.141 1 88.62 147 ASP A O 1
ATOM 1193 N N . ASP A 1 148 ? -28.031 9.883 19.453 1 89.88 148 ASP A N 1
ATOM 1194 C CA . ASP A 1 148 ? -27 9.891 20.484 1 89.88 148 ASP A CA 1
ATOM 1195 C C . ASP A 1 148 ? -25.656 10.305 19.906 1 89.88 148 ASP A C 1
ATOM 1197 O O . ASP A 1 148 ? -24.922 11.094 20.516 1 89.88 148 ASP A O 1
ATOM 1201 N N . VAL A 1 149 ? -25.375 9.836 18.734 1 86.88 149 VAL A N 1
ATOM 1202 C CA . VAL A 1 149 ? -24.109 10.148 18.094 1 86.88 149 VAL A CA 1
ATOM 1203 C C . VAL A 1 149 ? -24.078 11.633 17.719 1 86.88 149 VAL A C 1
ATOM 1205 O O . VAL A 1 149 ? -23.078 12.312 17.938 1 86.88 149 VAL A O 1
ATOM 1208 N N . ASP A 1 150 ? -25.109 12.094 17.188 1 89.12 150 ASP A N 1
ATOM 1209 C CA . ASP A 1 150 ? -25.172 13.5 16.812 1 89.12 150 ASP A CA 1
ATOM 1210 C C . ASP A 1 150 ? -25.062 14.406 18.031 1 89.12 150 ASP A C 1
ATOM 1212 O O . ASP A 1 150 ? -24.469 15.484 17.953 1 89.12 150 ASP A O 1
ATOM 1216 N N . ARG A 1 151 ? -25.641 14.008 19.094 1 91 151 ARG A N 1
ATOM 1217 C CA . ARG A 1 151 ? -25.562 14.781 20.328 1 91 151 ARG A CA 1
ATOM 1218 C C . ARG A 1 151 ? -24.109 14.875 20.812 1 91 151 ARG A C 1
ATOM 1220 O O . ARG A 1 151 ? -23.625 15.953 21.141 1 91 151 ARG A O 1
ATOM 1227 N N . VAL A 1 152 ? -23.469 13.758 20.859 1 90.38 152 VAL A N 1
ATOM 1228 C CA . VAL A 1 152 ? -22.094 13.703 21.312 1 90.38 152 VAL A CA 1
ATOM 1229 C C . VAL A 1 152 ? -21.203 14.492 20.359 1 90.38 152 VAL A C 1
ATOM 1231 O O . VAL A 1 152 ? -20.328 15.25 20.781 1 90.38 152 VAL A O 1
ATOM 1234 N N . ALA A 1 153 ? -21.438 14.312 19.109 1 89.06 153 ALA A N 1
ATOM 1235 C CA . ALA A 1 153 ? -20.656 15.031 18.094 1 89.06 153 ALA A CA 1
ATOM 1236 C C . ALA A 1 153 ? -20.828 16.547 18.234 1 89.06 153 ALA A C 1
ATOM 1238 O O . ALA A 1 153 ? -19.859 17.297 18.125 1 89.06 153 ALA A O 1
ATOM 1239 N N . SER A 1 154 ? -22.031 16.984 18.469 1 90.69 154 SER A N 1
ATOM 1240 C CA . SER A 1 154 ? -22.312 18.406 18.625 1 90.69 154 SER A CA 1
ATOM 1241 C C . SER A 1 154 ? -21.672 18.969 19.875 1 90.69 154 SER A C 1
ATOM 1243 O O . SER A 1 154 ? -21.172 20.094 19.875 1 90.69 154 SER A O 1
ATOM 1245 N N . MET A 1 155 ? -21.719 18.203 20.875 1 92.19 155 MET A N 1
ATOM 1246 C CA . MET A 1 155 ? -21.078 18.625 22.125 1 92.19 155 MET A CA 1
ATOM 1247 C C . MET A 1 155 ? -19.578 18.781 21.938 1 92.19 155 MET A C 1
ATOM 1249 O O . MET A 1 155 ? -19 19.766 22.406 1 92.19 155 MET A O 1
ATOM 1253 N N . LEU A 1 156 ? -18.969 17.844 21.219 1 88.44 156 LEU A N 1
ATOM 1254 C CA . LEU A 1 156 ? -17.531 17.891 20.969 1 88.44 156 LEU A CA 1
ATOM 1255 C C . LEU A 1 156 ? -17.172 19.078 20.094 1 88.44 156 LEU A C 1
ATOM 1257 O O . LEU A 1 156 ? -16.188 19.766 20.359 1 88.44 156 LEU A O 1
ATOM 1261 N N . MET A 1 157 ? -17.984 19.328 19.203 1 90.25 157 MET A N 1
ATOM 1262 C CA . MET A 1 157 ? -17.75 20.438 18.281 1 90.25 157 MET A CA 1
ATOM 1263 C C . MET A 1 157 ? -17.875 21.781 19.016 1 90.25 157 MET A C 1
ATOM 1265 O O . MET A 1 157 ? -17.109 22.703 18.766 1 90.25 157 MET A O 1
ATOM 1269 N N . ARG A 1 158 ? -18.797 21.844 19.844 1 90.5 158 ARG A N 1
ATOM 1270 C CA . ARG A 1 158 ? -18.969 23.062 20.641 1 90.5 158 ARG A CA 1
ATOM 1271 C C . ARG A 1 158 ? -17.766 23.312 21.547 1 90.5 158 ARG A C 1
ATOM 1273 O O . ARG A 1 158 ? -17.281 24.438 21.641 1 90.5 158 ARG A O 1
ATOM 1280 N N . LYS A 1 159 ? -17.391 22.281 22.156 1 88.81 159 LYS A N 1
ATOM 1281 C CA . LYS A 1 159 ? -16.219 22.406 23.016 1 88.81 159 LYS A CA 1
ATOM 1282 C C . LYS A 1 159 ? -14.984 22.828 22.234 1 88.81 159 LYS A C 1
ATOM 1284 O O . LYS A 1 159 ? -14.203 23.656 22.688 1 88.81 159 LYS A O 1
ATOM 1289 N N . MET A 1 160 ? -14.805 22.234 21.078 1 85.81 160 MET A N 1
ATOM 1290 C CA . MET A 1 160 ? -13.672 22.578 20.234 1 85.81 160 MET A CA 1
ATOM 1291 C C . MET A 1 160 ? -13.742 24.031 19.781 1 85.81 160 MET A C 1
ATOM 1293 O O . MET A 1 160 ? -12.719 24.719 19.734 1 85.81 160 MET A O 1
ATOM 1297 N N . ARG A 1 161 ? -14.859 24.438 19.5 1 87.06 161 ARG A N 1
ATOM 1298 C CA . ARG A 1 161 ? -15.062 25.828 19.078 1 87.06 161 ARG A CA 1
ATOM 1299 C C . ARG A 1 161 ? -14.766 26.797 20.234 1 87.06 161 ARG A C 1
ATOM 1301 O O . ARG A 1 161 ? -14.18 27.859 20.016 1 87.06 161 ARG A O 1
ATOM 1308 N N . LYS A 1 162 ? -15.219 26.422 21.328 1 86.88 162 LYS A N 1
ATOM 1309 C CA . LYS A 1 162 ? -14.945 27.234 22.516 1 86.88 162 LYS A CA 1
ATOM 1310 C C . LYS A 1 162 ? -13.445 27.328 22.781 1 86.88 162 LYS A C 1
ATOM 1312 O O . LYS A 1 162 ? -12.945 28.406 23.094 1 86.88 162 LYS A O 1
ATOM 1317 N N . LEU A 1 163 ? -12.789 26.219 22.641 1 82.75 163 LEU A N 1
ATOM 1318 C CA . LEU A 1 163 ? -11.344 26.203 22.828 1 82.75 163 LEU A CA 1
ATOM 1319 C C . LEU A 1 163 ? -10.648 27.078 21.781 1 82.75 163 LEU A C 1
ATOM 1321 O O . LEU A 1 163 ? -9.727 27.812 22.109 1 82.75 163 LEU A O 1
ATOM 1325 N N . TYR A 1 164 ? -11.078 26.891 20.578 1 83.44 164 TYR A N 1
ATOM 1326 C CA . TYR A 1 164 ? -10.531 27.703 19.484 1 83.44 164 TYR A CA 1
ATOM 1327 C C . TYR A 1 164 ? -10.688 29.188 19.781 1 83.44 164 TYR A C 1
ATOM 1329 O O . TYR A 1 164 ? -9.742 29.953 19.609 1 83.44 164 TYR A O 1
ATOM 1337 N N . ARG A 1 165 ? -11.773 29.625 20.234 1 83.12 165 ARG A N 1
ATOM 1338 C CA . ARG A 1 165 ? -12.062 31.031 20.516 1 83.12 165 ARG A CA 1
ATOM 1339 C C . ARG A 1 165 ? -11.234 31.531 21.688 1 83.12 165 ARG A C 1
ATOM 1341 O O . ARG A 1 165 ? -10.75 32.656 21.672 1 83.12 165 ARG A O 1
ATOM 1348 N N . LYS A 1 166 ? -11.117 30.719 22.656 1 83.25 166 LYS A N 1
ATOM 1349 C CA . LYS A 1 166 ? -10.328 31.094 23.828 1 83.25 166 LYS A CA 1
ATOM 1350 C C . LYS A 1 166 ? -8.867 31.328 23.453 1 83.25 166 LYS A C 1
ATOM 1352 O O . LYS A 1 166 ? -8.25 32.312 23.891 1 83.25 166 LYS A O 1
ATOM 1357 N N . VAL A 1 167 ? -8.336 30.406 22.688 1 80.88 167 VAL A N 1
ATOM 1358 C CA . VAL A 1 167 ? -6.938 30.516 22.281 1 80.88 167 VAL A CA 1
ATOM 1359 C C . VAL A 1 167 ? -6.754 31.703 21.359 1 80.88 167 VAL A C 1
ATOM 1361 O O . VAL A 1 167 ? -5.766 32.438 21.469 1 80.88 167 VAL A O 1
ATOM 1364 N N . ASP A 1 168 ? -7.723 31.859 20.531 1 79.56 168 ASP A N 1
ATOM 1365 C CA . ASP A 1 168 ? -7.676 32.969 19.578 1 79.56 168 ASP A CA 1
ATOM 1366 C C . ASP A 1 168 ? -7.734 34.312 20.312 1 79.56 168 ASP A C 1
ATOM 1368 O O . ASP A 1 168 ? -6.98 35.25 19.984 1 79.56 168 ASP A O 1
ATOM 1372 N N . SER A 1 169 ? -8.555 34.469 21.266 1 80.38 169 SER A N 1
ATOM 1373 C CA . SER A 1 169 ? -8.773 35.75 21.969 1 80.38 169 SER A CA 1
ATOM 1374 C C . SER A 1 169 ? -7.645 36.031 22.953 1 80.38 169 SER A C 1
ATOM 1376 O O . SER A 1 169 ? -7.234 37.188 23.109 1 80.38 169 SER A O 1
ATOM 1378 N N . ASN A 1 170 ? -7.141 34.938 23.547 1 73.25 170 ASN A N 1
ATOM 1379 C CA . ASN A 1 170 ? -6.203 35.156 24.641 1 73.25 170 ASN A CA 1
ATOM 1380 C C . ASN A 1 170 ? -4.758 35.156 24.156 1 73.25 170 ASN A C 1
ATOM 1382 O O . ASN A 1 170 ? -3.898 35.844 24.719 1 73.25 170 ASN A O 1
ATOM 1386 N N . VAL A 1 171 ? -4.512 34.344 23.25 1 64.5 171 VAL A N 1
ATOM 1387 C CA . VAL A 1 171 ? -3.1 34.125 22.953 1 64.5 171 VAL A CA 1
ATOM 1388 C C . VAL A 1 171 ? -2.734 34.812 21.641 1 64.5 171 VAL A C 1
ATOM 1390 O O . VAL A 1 171 ? -1.751 35.562 21.562 1 64.5 171 VAL A O 1
ATOM 1393 N N . LEU A 1 172 ? -3.586 34.688 20.703 1 63.16 172 LEU A N 1
ATOM 1394 C CA . LEU A 1 172 ? -3.113 35 19.359 1 63.16 172 LEU A CA 1
ATOM 1395 C C . LEU A 1 172 ? -3.594 36.375 18.938 1 63.16 172 LEU A C 1
ATOM 1397 O O . LEU A 1 172 ? -3.078 36.969 17.969 1 63.16 172 LEU A O 1
ATOM 1401 N N . SER A 1 173 ? -4.707 36.906 19.578 1 62.34 173 SER A N 1
ATOM 1402 C CA . SER A 1 173 ? -5.102 38.281 19.266 1 62.34 173 SER A CA 1
ATOM 1403 C C . SER A 1 173 ? -3.934 39.25 19.438 1 62.34 173 SER A C 1
ATOM 1405 O O . SER A 1 173 ? -3.945 40.344 18.891 1 62.34 173 SER A O 1
ATOM 1407 N N . LYS A 1 174 ? -2.938 38.688 20.016 1 60.5 174 LYS A N 1
ATOM 1408 C CA . LYS A 1 174 ? -1.788 39.562 20.219 1 60.5 174 LYS A CA 1
ATOM 1409 C C . LYS A 1 174 ? -0.755 39.406 19.109 1 60.5 174 LYS A C 1
ATOM 1411 O O . LYS A 1 174 ? 0.198 40.188 19.016 1 60.5 174 LYS A O 1
ATOM 1416 N N . ILE A 1 175 ? -0.849 38.312 18.312 1 58.66 175 ILE A N 1
ATOM 1417 C CA . ILE A 1 175 ? 0.089 38.094 17.219 1 58.66 175 ILE A CA 1
ATOM 1418 C C . ILE A 1 175 ? -0.475 38.688 15.922 1 58.66 175 ILE A C 1
ATOM 1420 O O . ILE A 1 175 ? -1.619 38.406 15.555 1 58.66 175 ILE A O 1
ATOM 1424 N N . PRO A 1 176 ? 0.107 39.844 15.367 1 55.47 176 PRO A N 1
ATOM 1425 C CA . PRO A 1 176 ? -0.379 40.438 14.125 1 55.47 176 PRO A CA 1
ATOM 1426 C C . PRO A 1 176 ? -0.655 39.406 13.031 1 55.47 176 PRO A C 1
ATOM 1428 O O . PRO A 1 176 ? 0.148 38.5 12.828 1 55.47 176 PRO A O 1
ATOM 1431 N N . ARG A 1 177 ? -2.004 39.062 12.68 1 56.06 177 ARG A N 1
ATOM 1432 C CA . ARG A 1 177 ? -2.434 38.156 11.625 1 56.06 177 ARG A CA 1
ATOM 1433 C C . ARG A 1 177 ? -1.968 38.656 10.258 1 56.06 177 ARG A C 1
ATOM 1435 O O . ARG A 1 177 ? -2.051 39.844 9.953 1 56.06 177 ARG A O 1
ATOM 1442 N N . GLY A 1 178 ? -1.046 38.188 9.68 1 50.88 178 GLY A N 1
ATOM 1443 C CA . GLY A 1 178 ? -0.54 38.594 8.383 1 50.88 178 GLY A CA 1
ATOM 1444 C C . GLY A 1 178 ? -1.633 38.781 7.352 1 50.88 178 GLY A C 1
ATOM 1445 O O . GLY A 1 178 ? -2.57 37.969 7.285 1 50.88 178 GLY A O 1
ATOM 1446 N N . THR A 1 179 ? -2.172 39.969 7.047 1 46.47 179 THR A N 1
ATOM 1447 C CA . THR A 1 179 ? -3.145 40.344 6.027 1 46.47 179 THR A CA 1
ATOM 1448 C C . THR A 1 179 ? -2.766 39.75 4.672 1 46.47 179 THR A C 1
ATOM 1450 O O . THR A 1 179 ? -1.672 40 4.164 1 46.47 179 THR A O 1
ATOM 1453 N N . VAL A 1 180 ? -3.02 38.562 4.348 1 46.56 180 VAL A N 1
ATOM 1454 C CA . VAL A 1 180 ? -2.855 38.25 2.936 1 46.56 180 VAL A CA 1
ATOM 1455 C C . VAL A 1 180 ? -3.682 39.188 2.086 1 46.56 180 VAL A C 1
ATOM 1457 O O . VAL A 1 180 ? -4.891 39.312 2.281 1 46.56 180 VAL A O 1
ATOM 1460 N N . LYS A 1 181 ? -3.105 40.281 1.452 1 40.38 181 LYS A N 1
ATOM 1461 C CA . LYS A 1 181 ? -3.684 41.156 0.415 1 40.38 181 LYS A CA 1
ATOM 1462 C C . LYS A 1 181 ? -4.305 40.312 -0.699 1 40.38 181 LYS A C 1
ATOM 1464 O O . LYS A 1 181 ? -3.605 39.562 -1.383 1 40.38 181 LYS A O 1
ATOM 1469 N N . SER A 1 182 ? -5.371 39.75 -0.612 1 40.53 182 SER A N 1
ATOM 1470 C CA . SER A 1 182 ? -6.078 39.281 -1.805 1 40.53 182 SER A CA 1
ATOM 1471 C C . SER A 1 182 ? -6.062 40.344 -2.896 1 40.53 182 SER A C 1
ATOM 1473 O O . SER A 1 182 ? -6.434 41.5 -2.654 1 40.53 182 SER A O 1
ATOM 1475 N N . LYS A 1 183 ? -5.066 40.375 -3.834 1 38.91 183 LYS A N 1
ATOM 1476 C CA . LYS A 1 183 ? -5.172 41.25 -5 1 38.91 183 LYS A CA 1
ATOM 1477 C C . LYS A 1 183 ? -6.582 41.25 -5.582 1 38.91 183 LYS A C 1
ATOM 1479 O O . LYS A 1 183 ? -7.043 40.188 -6.062 1 38.91 183 LYS A O 1
ATOM 1484 N N . LYS A 1 184 ? -7.457 42 -5.18 1 36.06 184 LYS A N 1
ATOM 1485 C CA . LYS A 1 184 ? -8.688 42.375 -5.871 1 36.06 184 LYS A CA 1
ATOM 1486 C C . LYS A 1 184 ? -8.398 42.875 -7.285 1 36.06 184 LYS A C 1
ATOM 1488 O O . LYS A 1 184 ? -7.668 43.844 -7.469 1 36.06 184 LYS A O 1
ATOM 1493 N N . HIS A 1 185 ? -8.164 42.125 -8.344 1 34.72 185 HIS A N 1
ATOM 1494 C CA . HIS A 1 185 ? -8.305 42.656 -9.688 1 34.72 185 HIS A CA 1
ATOM 1495 C C . HIS A 1 185 ? -9.508 43.625 -9.781 1 34.72 185 HIS A C 1
ATOM 1497 O O . HIS A 1 185 ? -10.641 43.188 -9.547 1 34.72 185 HIS A O 1
ATOM 1503 N N . ALA A 1 186 ? -9.383 44.875 -9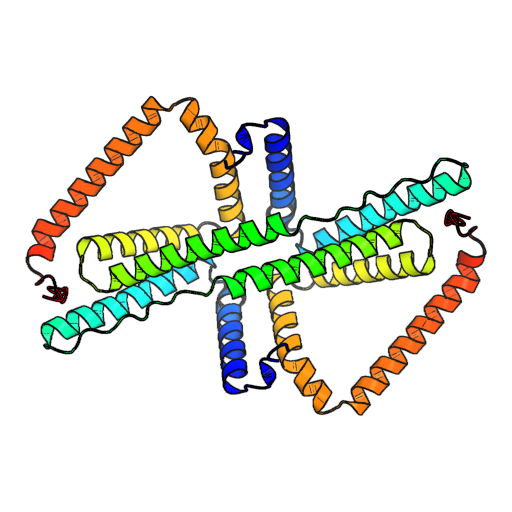.375 1 27.42 186 ALA A N 1
ATOM 1504 C CA . ALA A 1 186 ? -10.289 45.875 -9.93 1 27.42 186 ALA A CA 1
ATOM 1505 C C . ALA A 1 186 ? -10.156 45.969 -11.445 1 27.42 186 ALA A C 1
ATOM 1507 O O . ALA A 1 186 ? -9.055 45.875 -11.984 1 27.42 186 ALA A O 1
ATOM 1508 N N . ALA B 1 1 ? 7.711 6.32 -23.297 1 31.97 1 ALA B N 1
ATOM 1509 C CA . ALA B 1 1 ? 8.984 5.707 -22.922 1 31.97 1 ALA B CA 1
ATOM 1510 C C . ALA B 1 1 ? 9.297 5.93 -21.453 1 31.97 1 ALA B C 1
ATOM 1512 O O . ALA B 1 1 ? 8.93 6.965 -20.891 1 31.97 1 ALA B O 1
ATOM 1513 N N . ASP B 1 2 ? 9.477 4.883 -20.578 1 42.12 2 ASP B N 1
ATOM 1514 C CA . ASP B 1 2 ? 9.773 4.707 -19.156 1 42.12 2 ASP B CA 1
ATOM 1515 C C . ASP B 1 2 ? 10.906 5.637 -18.719 1 42.12 2 ASP B C 1
ATOM 1517 O O . ASP B 1 2 ? 12.016 5.57 -19.25 1 42.12 2 ASP B O 1
ATOM 1521 N N . ILE B 1 3 ? 10.828 6.711 -18.594 1 43.75 3 ILE B N 1
ATOM 1522 C CA . ILE B 1 3 ? 11.961 7.445 -18.047 1 43.75 3 ILE B CA 1
ATOM 1523 C C . ILE B 1 3 ? 12.68 6.586 -17 1 43.75 3 ILE B C 1
ATOM 1525 O O . ILE B 1 3 ? 12.141 6.316 -15.93 1 43.75 3 ILE B O 1
ATOM 1529 N N . LEU B 1 4 ? 13.43 5.512 -17.516 1 54.19 4 LEU B N 1
ATOM 1530 C CA . LEU B 1 4 ? 14.375 4.785 -16.672 1 54.19 4 LEU B CA 1
ATOM 1531 C C . LEU B 1 4 ? 15.141 5.742 -15.766 1 54.19 4 LEU B C 1
ATOM 1533 O O . LEU B 1 4 ? 15.961 6.535 -16.234 1 54.19 4 LEU B O 1
ATOM 1537 N N . LEU B 1 5 ? 14.633 6.047 -14.633 1 59.44 5 LEU B N 1
ATOM 1538 C CA . LEU B 1 5 ? 15.109 6.961 -13.602 1 59.44 5 LEU B CA 1
ATOM 1539 C C . LEU B 1 5 ? 16.641 6.938 -13.516 1 59.44 5 LEU B C 1
ATOM 1541 O O . LEU B 1 5 ? 17.25 7.945 -13.164 1 59.44 5 LEU B O 1
ATOM 1545 N N . TRP B 1 6 ? 17.203 5.738 -14.008 1 64.12 6 TRP B N 1
ATOM 1546 C CA . TRP B 1 6 ? 18.656 5.664 -13.867 1 64.12 6 TRP B CA 1
ATOM 1547 C C . TRP B 1 6 ? 19.344 6.578 -14.875 1 64.12 6 TRP B C 1
ATOM 1549 O O . TRP B 1 6 ? 20.516 6.926 -14.703 1 64.12 6 TRP B O 1
ATOM 1559 N N . ARG B 1 7 ? 18.578 7.086 -15.828 1 66.81 7 ARG B N 1
ATOM 1560 C CA . ARG B 1 7 ? 19.203 7.93 -16.844 1 66.81 7 ARG B CA 1
ATOM 1561 C C . ARG B 1 7 ? 19.328 9.375 -16.359 1 66.81 7 ARG B C 1
ATOM 1563 O O . ARG B 1 7 ? 20.094 10.156 -16.922 1 66.81 7 ARG B O 1
ATOM 1570 N N . GLU B 1 8 ? 18.594 9.609 -15.391 1 78.06 8 GLU B N 1
ATOM 1571 C CA . GLU B 1 8 ? 18.766 10.883 -14.695 1 78.06 8 GLU B CA 1
ATOM 1572 C C . GLU B 1 8 ? 19.391 10.68 -13.32 1 78.06 8 GLU B C 1
ATOM 1574 O O . GLU B 1 8 ? 18.688 10.469 -12.328 1 78.06 8 GLU B O 1
ATOM 1579 N N . PRO B 1 9 ? 20.672 10.781 -13.422 1 77.88 9 PRO B N 1
ATOM 1580 C CA . PRO B 1 9 ? 21.406 10.391 -12.219 1 77.88 9 PRO B CA 1
ATOM 1581 C C . PRO B 1 9 ? 21 11.211 -10.992 1 77.88 9 PRO B C 1
ATOM 1583 O O . PRO B 1 9 ? 20.984 10.688 -9.875 1 77.88 9 PRO B O 1
ATOM 1586 N N . LYS B 1 10 ? 20.656 12.461 -11.234 1 82.62 10 LYS B N 1
ATOM 1587 C CA . LYS B 1 10 ? 20.297 13.289 -10.086 1 82.62 10 LYS B CA 1
ATOM 1588 C C . LYS B 1 10 ? 18.969 12.836 -9.484 1 82.62 10 LYS B C 1
ATOM 1590 O O . LYS B 1 10 ? 18.844 12.742 -8.258 1 82.62 10 LYS B O 1
ATOM 1595 N N . ILE B 1 11 ? 18.141 12.5 -10.375 1 80.62 11 ILE B N 1
ATOM 1596 C CA . ILE B 1 11 ? 16.828 12.055 -9.906 1 80.62 11 ILE B CA 1
ATOM 1597 C C . ILE B 1 11 ? 16.953 10.672 -9.281 1 80.62 11 ILE B C 1
ATOM 1599 O O . ILE B 1 11 ? 16.375 10.406 -8.227 1 80.62 11 ILE B O 1
ATOM 1603 N N . ALA B 1 12 ? 17.719 9.867 -9.922 1 78.56 12 ALA B N 1
ATOM 1604 C CA . ALA B 1 12 ? 17.922 8.516 -9.406 1 78.56 12 ALA B CA 1
ATOM 1605 C C . ALA B 1 12 ? 18.578 8.547 -8.023 1 78.56 12 ALA B C 1
ATOM 1607 O O . ALA B 1 12 ? 18.172 7.812 -7.121 1 78.56 12 ALA B O 1
ATOM 1608 N N . ALA B 1 13 ? 19.578 9.422 -7.91 1 84.25 13 ALA B N 1
ATOM 1609 C CA . ALA B 1 13 ? 20.297 9.523 -6.645 1 84.25 13 ALA B CA 1
ATOM 1610 C C . ALA B 1 13 ? 19.359 9.992 -5.523 1 84.25 13 ALA B C 1
ATOM 1612 O O . ALA B 1 13 ? 19.406 9.469 -4.41 1 84.25 13 ALA B O 1
ATOM 1613 N N . THR B 1 14 ? 18.562 10.914 -5.852 1 86.31 14 THR B N 1
ATOM 1614 C CA . THR B 1 14 ? 17.641 11.438 -4.852 1 86.31 14 THR B CA 1
ATOM 1615 C C . THR B 1 14 ? 16.656 10.359 -4.406 1 86.31 14 THR B C 1
ATOM 1617 O O . THR B 1 14 ? 16.359 10.242 -3.219 1 86.31 14 THR B O 1
ATOM 1620 N N . LEU B 1 15 ? 16.219 9.602 -5.328 1 85.62 15 LEU B N 1
ATOM 1621 C CA . LEU B 1 15 ? 15.266 8.539 -5.035 1 85.62 15 LEU B CA 1
ATOM 1622 C C . LEU B 1 15 ? 15.906 7.445 -4.184 1 85.62 15 LEU B C 1
ATOM 1624 O O . LEU B 1 15 ? 15.305 6.965 -3.223 1 85.62 15 LEU B O 1
ATOM 1628 N N . VAL B 1 16 ? 17.125 7.105 -4.535 1 88 16 VAL B N 1
ATOM 1629 C CA . VAL B 1 16 ? 17.828 6.059 -3.803 1 88 16 VAL B CA 1
ATOM 1630 C C . VAL B 1 16 ? 18.094 6.523 -2.377 1 88 16 VAL B C 1
ATOM 1632 O O . VAL B 1 16 ? 17.891 5.773 -1.42 1 88 16 VAL B O 1
ATOM 1635 N N . ILE B 1 17 ? 18.578 7.738 -2.289 1 91.31 17 ILE B N 1
ATOM 1636 C CA . ILE B 1 17 ? 18.891 8.266 -0.965 1 91.31 17 ILE B CA 1
ATOM 1637 C C . ILE B 1 17 ? 17.609 8.383 -0.141 1 91.31 17 ILE B C 1
ATOM 1639 O O . ILE B 1 17 ? 17.578 7.977 1.023 1 91.31 17 ILE B O 1
ATOM 1643 N N . GLY B 1 18 ? 16.594 8.906 -0.729 1 92.19 18 GLY B N 1
ATOM 1644 C CA . GLY B 1 18 ? 15.336 9.078 -0.027 1 92.19 18 GLY B CA 1
ATOM 1645 C C . GLY B 1 18 ? 14.734 7.77 0.446 1 92.19 18 GLY B C 1
ATOM 1646 O O . GLY B 1 18 ? 14.336 7.648 1.606 1 92.19 18 GLY B O 1
ATOM 1647 N N . VAL B 1 19 ? 14.672 6.828 -0.436 1 92.56 19 VAL B N 1
ATOM 1648 C CA . VAL B 1 19 ? 14.078 5.539 -0.1 1 92.56 19 VAL B CA 1
ATOM 1649 C C . VAL B 1 19 ? 14.945 4.82 0.927 1 92.56 19 VAL B C 1
ATOM 1651 O O . VAL B 1 19 ? 14.43 4.152 1.828 1 92.56 19 VAL B O 1
ATOM 1654 N N . SER B 1 20 ? 16.281 4.949 0.783 1 93.5 20 SER B N 1
ATOM 1655 C CA . SER B 1 20 ? 17.188 4.324 1.746 1 93.5 20 SER B CA 1
ATOM 1656 C C . SER B 1 20 ? 17.016 4.93 3.137 1 93.5 20 SER B C 1
ATOM 1658 O O . SER B 1 20 ? 17.031 4.211 4.137 1 93.5 20 SER B O 1
ATOM 1660 N N . LEU B 1 21 ? 16.859 6.223 3.127 1 94.06 21 LEU B N 1
ATOM 1661 C CA . LEU B 1 21 ? 16.641 6.895 4.402 1 94.06 21 LEU B CA 1
ATOM 1662 C C . LEU B 1 21 ? 15.32 6.469 5.031 1 94.06 21 LEU B C 1
ATOM 1664 O O . LEU B 1 21 ? 15.258 6.215 6.238 1 94.06 21 LEU B O 1
ATOM 1668 N N . LEU B 1 22 ? 14.328 6.359 4.25 1 93.81 22 LEU B N 1
ATOM 1669 C CA . LEU B 1 22 ? 13.016 5.918 4.719 1 93.81 22 LEU B CA 1
ATOM 1670 C C . LEU B 1 22 ? 13.086 4.492 5.258 1 93.81 22 LEU B C 1
ATOM 1672 O O . LEU B 1 22 ? 12.547 4.203 6.328 1 93.81 22 LEU B O 1
ATOM 1676 N N . TRP B 1 23 ? 13.711 3.65 4.492 1 94.38 23 TRP B N 1
ATOM 1677 C CA . TRP B 1 23 ? 13.891 2.27 4.93 1 94.38 23 TRP B CA 1
ATOM 1678 C C . TRP B 1 23 ? 14.656 2.209 6.246 1 94.38 23 TRP B C 1
ATOM 1680 O O . TRP B 1 23 ? 14.281 1.464 7.156 1 94.38 23 TRP B O 1
ATOM 1690 N N . PHE B 1 24 ? 15.75 3.037 6.379 1 94.44 24 PHE B N 1
ATOM 1691 C CA . PHE B 1 24 ? 16.562 3.068 7.586 1 94.44 24 PHE B CA 1
ATOM 1692 C C . PHE B 1 24 ? 15.742 3.496 8.789 1 94.44 24 PHE B C 1
ATOM 1694 O O . PHE B 1 24 ? 15.82 2.883 9.859 1 94.44 24 PHE B O 1
ATOM 1701 N N . LEU B 1 25 ? 14.914 4.422 8.633 1 93.38 25 LEU B N 1
ATOM 1702 C CA . LEU B 1 25 ? 14.094 4.934 9.719 1 93.38 25 LEU B CA 1
ATOM 1703 C C . LEU B 1 25 ? 13.031 3.916 10.133 1 93.38 25 LEU B C 1
ATOM 1705 O O . LEU B 1 25 ? 12.797 3.699 11.32 1 93.38 25 LEU B O 1
ATOM 1709 N N . LEU B 1 26 ? 12.453 3.238 9.148 1 91.81 26 LEU B N 1
ATOM 1710 C CA . LEU B 1 26 ? 11.344 2.332 9.422 1 91.81 26 LEU B CA 1
ATOM 1711 C C . LEU B 1 26 ? 11.852 0.989 9.938 1 91.81 26 LEU B C 1
ATOM 1713 O O . LEU B 1 26 ? 11.25 0.393 10.836 1 91.81 26 LEU B O 1
ATOM 1717 N N . GLU B 1 27 ? 12.961 0.555 9.383 1 89.69 27 GLU B N 1
ATOM 1718 C CA . GLU B 1 27 ? 13.391 -0.808 9.68 1 89.69 27 GLU B CA 1
ATOM 1719 C C . GLU B 1 27 ? 14.477 -0.822 10.75 1 89.69 27 GLU B C 1
ATOM 1721 O O . GLU B 1 27 ? 14.453 -1.656 11.656 1 89.69 27 GLU B O 1
ATOM 1726 N N . VAL B 1 28 ? 15.445 0.071 10.695 1 88.38 28 VAL B N 1
ATOM 1727 C CA . VAL B 1 28 ? 16.594 0.024 11.602 1 88.38 28 VAL B CA 1
ATOM 1728 C C . VAL B 1 28 ? 16.25 0.772 12.891 1 88.38 28 VAL B C 1
ATOM 1730 O O . VAL B 1 28 ? 16.453 0.245 13.984 1 88.38 28 VAL B O 1
ATOM 1733 N N . VAL B 1 29 ? 15.672 1.949 12.719 1 89.88 29 VAL B N 1
ATOM 1734 C CA . VAL B 1 29 ? 15.312 2.746 13.891 1 89.88 29 VAL B CA 1
ATOM 1735 C C . VAL B 1 29 ? 13.969 2.279 14.445 1 89.88 29 VAL B C 1
ATOM 1737 O O . VAL B 1 29 ? 13.641 2.549 15.602 1 89.88 29 VAL B O 1
ATOM 1740 N N . GLU B 1 30 ? 13.227 1.497 13.531 1 86.06 30 GLU B N 1
ATOM 1741 C CA . GLU B 1 30 ? 11.938 0.921 13.891 1 86.06 30 GLU B CA 1
ATOM 1742 C C . GLU B 1 30 ? 10.922 2.01 14.219 1 86.06 30 GLU B C 1
ATOM 1744 O O . GLU B 1 30 ? 10.18 1.906 15.195 1 86.06 30 GLU B O 1
ATOM 1749 N N . TYR B 1 31 ? 11.031 3.02 13.43 1 87.25 31 TYR B N 1
ATOM 1750 C CA . TYR B 1 31 ? 10.039 4.086 13.539 1 87.25 31 TYR B CA 1
ATOM 1751 C C . TYR B 1 31 ? 8.688 3.625 13.008 1 87.25 31 TYR B C 1
ATOM 1753 O O . TYR B 1 31 ? 8.609 2.986 11.953 1 87.25 31 TYR B O 1
ATOM 1761 N N . ASN B 1 32 ? 7.656 3.852 13.758 1 90.19 32 ASN B N 1
ATOM 1762 C CA . ASN B 1 32 ? 6.316 3.586 13.25 1 90.19 32 ASN B CA 1
ATOM 1763 C C . ASN B 1 32 ? 5.984 4.473 12.055 1 90.19 32 ASN B C 1
ATOM 1765 O O . ASN B 1 32 ? 6.324 5.66 12.047 1 90.19 32 ASN B O 1
ATOM 1769 N N . PHE B 1 33 ? 5.359 3.883 11.055 1 91.88 33 PHE B N 1
ATOM 1770 C CA . PHE B 1 33 ? 5.074 4.605 9.82 1 91.88 33 PHE B CA 1
ATOM 1771 C C . PHE B 1 33 ? 4.199 5.824 10.102 1 91.88 33 PHE B C 1
ATOM 1773 O O . PHE B 1 33 ? 4.496 6.926 9.633 1 91.88 33 PHE B O 1
ATOM 1780 N N . ILE B 1 34 ? 3.137 5.684 10.82 1 92.31 34 ILE B N 1
ATOM 1781 C CA . ILE B 1 34 ? 2.211 6.77 11.117 1 92.31 34 ILE B CA 1
ATOM 1782 C C . ILE B 1 34 ? 2.93 7.859 11.914 1 92.31 34 ILE B C 1
ATOM 1784 O O . ILE B 1 34 ? 2.779 9.047 11.625 1 92.31 34 ILE B O 1
ATOM 1788 N N . THR B 1 35 ? 3.705 7.457 12.859 1 93.5 35 THR B N 1
ATOM 1789 C CA . THR B 1 35 ? 4.461 8.383 13.695 1 93.5 35 THR B CA 1
ATOM 1790 C C . THR B 1 35 ? 5.445 9.188 12.852 1 93.5 35 THR B C 1
ATOM 1792 O O . THR B 1 35 ? 5.555 10.406 13.008 1 93.5 35 THR B O 1
ATOM 1795 N N . LEU B 1 36 ? 6.043 8.492 12.008 1 94.44 36 LEU B N 1
ATOM 1796 C CA . LEU B 1 36 ? 7.016 9.148 11.133 1 94.44 36 LEU B CA 1
ATOM 1797 C C . LEU B 1 36 ? 6.344 10.211 10.273 1 94.44 36 LEU B C 1
ATOM 1799 O O . LEU B 1 36 ? 6.844 11.328 10.156 1 94.44 36 LEU B O 1
ATOM 1803 N N . VAL B 1 37 ? 5.211 9.898 9.664 1 93.94 37 VAL B N 1
ATOM 1804 C CA . VAL B 1 37 ? 4.488 10.812 8.789 1 93.94 37 VAL B CA 1
ATOM 1805 C C . VAL B 1 37 ? 4.008 12.023 9.594 1 93.94 37 VAL B C 1
ATOM 1807 O O . VAL B 1 37 ? 4.109 13.164 9.133 1 93.94 37 VAL B O 1
ATOM 1810 N N . CYS B 1 38 ? 3.559 11.781 10.727 1 94.94 38 CYS B N 1
ATOM 1811 C CA . CYS B 1 38 ? 3.08 12.875 11.57 1 94.94 38 CYS B CA 1
ATOM 1812 C C . CYS B 1 38 ? 4.23 13.789 11.984 1 94.94 38 CYS B C 1
ATOM 1814 O O . CYS B 1 38 ? 4.109 15.008 11.914 1 94.94 38 CYS B O 1
ATOM 1816 N N . HIS B 1 39 ? 5.336 13.164 12.406 1 94.94 39 HIS B N 1
ATOM 1817 C CA . HIS B 1 39 ? 6.492 13.961 12.797 1 94.94 39 HIS B CA 1
ATOM 1818 C C . HIS B 1 39 ? 7.016 14.781 11.617 1 94.94 39 HIS B C 1
ATOM 1820 O O . HIS B 1 39 ? 7.379 15.953 11.789 1 94.94 39 HIS B O 1
ATOM 1826 N N . ALA B 1 40 ? 7.059 14.18 10.5 1 94.12 40 ALA B N 1
ATOM 1827 C CA . ALA B 1 40 ? 7.5 14.898 9.305 1 94.12 40 ALA B CA 1
ATOM 1828 C C . ALA B 1 40 ? 6.555 16.047 8.984 1 94.12 40 ALA B C 1
ATOM 1830 O O . ALA B 1 40 ? 7.004 17.156 8.664 1 94.12 40 ALA B O 1
ATOM 1831 N N . SER B 1 41 ? 5.281 15.844 9.062 1 95.12 41 SER B N 1
ATOM 1832 C CA . SER B 1 41 ? 4.281 16.875 8.797 1 95.12 41 SER B CA 1
ATOM 1833 C C . SER B 1 41 ? 4.379 18.016 9.805 1 95.12 41 SER B C 1
ATOM 1835 O O . SER B 1 41 ? 4.344 19.188 9.438 1 95.12 41 SER B O 1
ATOM 1837 N N . MET B 1 42 ? 4.523 17.625 11.047 1 96.06 42 MET B N 1
ATOM 1838 C CA . MET B 1 42 ? 4.633 18.625 12.102 1 96.06 42 MET B CA 1
ATOM 1839 C C . MET B 1 42 ? 5.879 19.484 11.914 1 96.06 42 MET B C 1
ATOM 1841 O O . MET B 1 42 ? 5.824 20.703 12.039 1 96.06 42 MET B O 1
ATOM 1845 N N . THR B 1 43 ? 6.977 18.812 11.672 1 94.56 43 THR B N 1
ATOM 1846 C CA . THR B 1 43 ? 8.234 19.531 11.477 1 94.56 43 THR B CA 1
ATOM 1847 C C . THR B 1 43 ? 8.148 20.469 10.289 1 94.56 43 THR B C 1
ATOM 1849 O O . THR B 1 43 ? 8.555 21.625 10.375 1 94.56 43 THR B O 1
ATOM 1852 N N . SER B 1 44 ? 7.566 19.984 9.195 1 92.25 44 SER B N 1
ATOM 1853 C CA . SER B 1 44 ? 7.402 20.828 8.016 1 92.25 44 SER B CA 1
ATOM 1854 C C . SER B 1 44 ? 6.484 22.016 8.305 1 92.25 44 SER B C 1
ATOM 1856 O O . SER B 1 44 ? 6.785 23.141 7.922 1 92.25 44 SER B O 1
ATOM 1858 N N . MET B 1 45 ? 5.395 21.719 8.945 1 93 45 MET B N 1
ATOM 1859 C CA . MET B 1 45 ? 4.457 22.781 9.297 1 93 45 MET B CA 1
ATOM 1860 C C . MET B 1 45 ? 5.125 23.828 10.18 1 93 45 MET B C 1
ATOM 1862 O O . MET B 1 45 ? 4.926 25.016 9.984 1 93 45 MET B O 1
ATOM 1866 N N . LEU B 1 46 ? 5.914 23.391 11.094 1 92.25 46 LEU B N 1
ATOM 1867 C CA . LEU B 1 46 ? 6.598 24.297 12.016 1 92.25 46 LEU B CA 1
ATOM 1868 C C . LEU B 1 46 ? 7.617 25.156 11.273 1 92.25 46 LEU B C 1
ATOM 1870 O O . LEU B 1 46 ? 7.715 26.359 11.516 1 92.25 46 LEU B O 1
ATOM 1874 N N . LEU B 1 47 ? 8.328 24.609 10.391 1 91.88 47 LEU B N 1
ATOM 1875 C CA . LEU B 1 47 ? 9.328 25.328 9.617 1 91.88 47 LEU B CA 1
ATOM 1876 C C . LEU B 1 47 ? 8.672 26.406 8.766 1 91.88 47 LEU B C 1
ATOM 1878 O O . LEU B 1 47 ? 9.148 27.547 8.719 1 91.88 47 LEU B O 1
ATOM 1882 N N . PHE B 1 48 ? 7.578 26.016 8.125 1 89.25 48 PHE B N 1
ATOM 1883 C CA . PHE B 1 48 ? 6.867 26.969 7.297 1 89.25 48 PHE B CA 1
ATOM 1884 C C . PHE B 1 48 ? 6.234 28.062 8.156 1 89.25 48 PHE B C 1
ATOM 1886 O O . PHE B 1 48 ? 6.195 29.234 7.754 1 89.25 48 PHE B O 1
ATOM 1893 N N . PHE B 1 49 ? 5.77 27.688 9.266 1 88.75 49 PHE B N 1
ATOM 1894 C CA . PHE B 1 49 ? 5.152 28.641 10.18 1 88.75 49 PHE B CA 1
ATOM 1895 C C . PHE B 1 49 ? 6.176 29.656 10.672 1 88.75 49 PHE B C 1
ATOM 1897 O O . PHE B 1 49 ? 5.914 30.859 10.672 1 88.75 49 PHE B O 1
ATOM 1904 N N . ILE B 1 50 ? 7.289 29.156 11.086 1 89.62 50 ILE B N 1
ATOM 1905 C CA . ILE B 1 50 ? 8.352 30.031 11.57 1 89.62 50 ILE B CA 1
ATOM 1906 C C . ILE B 1 50 ? 8.805 30.969 10.445 1 89.62 50 ILE B C 1
ATOM 1908 O O . ILE B 1 50 ? 8.984 32.156 10.672 1 89.62 50 ILE B O 1
ATOM 1912 N N . TRP B 1 51 ? 8.961 30.422 9.32 1 88.19 51 TRP B N 1
ATOM 1913 C CA . TRP B 1 51 ? 9.352 31.219 8.164 1 88.19 51 TRP B CA 1
ATOM 1914 C C . TRP B 1 51 ? 8.328 32.312 7.891 1 88.19 51 TRP B C 1
ATOM 1916 O O . TRP B 1 51 ? 8.688 33.469 7.637 1 88.19 51 TRP B O 1
ATOM 1926 N N . SER B 1 52 ? 7.148 31.938 7.902 1 84.81 52 SER B N 1
ATOM 1927 C CA . SER B 1 52 ? 6.07 32.875 7.629 1 84.81 52 SER B CA 1
ATOM 1928 C C . SER B 1 52 ? 5.996 33.969 8.703 1 84.81 52 SER B C 1
ATOM 1930 O O . SER B 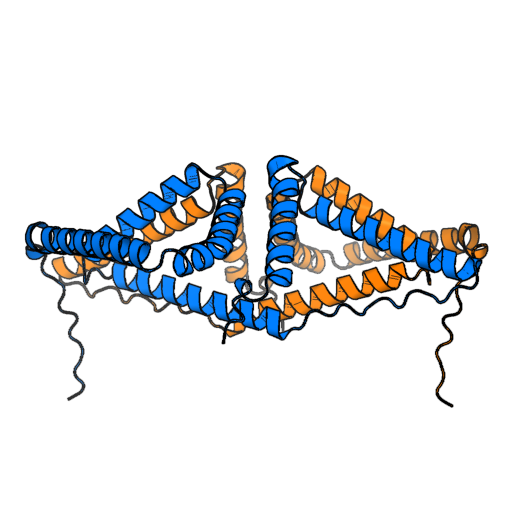1 52 ? 5.84 35.156 8.391 1 84.81 52 SER B O 1
ATOM 1932 N N . THR B 1 53 ? 6.094 33.594 9.945 1 84.19 53 THR B N 1
ATOM 1933 C CA . THR B 1 53 ? 6.035 34.531 11.062 1 84.19 53 THR B CA 1
ATOM 1934 C C . THR B 1 53 ? 7.242 35.469 11.047 1 84.19 53 THR B C 1
ATOM 1936 O O . THR B 1 53 ? 7.109 36.656 11.273 1 84.19 53 THR B O 1
ATOM 1939 N N . ALA B 1 54 ? 8.367 34.875 10.789 1 85.56 54 ALA B N 1
ATOM 1940 C CA . ALA B 1 54 ? 9.578 35.688 10.703 1 85.56 54 ALA B CA 1
ATOM 1941 C C . ALA B 1 54 ? 9.492 36.688 9.562 1 85.56 54 ALA B C 1
ATOM 1943 O O . ALA B 1 54 ? 9.938 37.812 9.695 1 85.56 54 ALA B O 1
ATOM 1944 N N . SER B 1 55 ? 8.938 36.25 8.516 1 84.75 55 SER B N 1
ATOM 1945 C CA . SER B 1 55 ? 8.797 37.156 7.367 1 84.75 55 SER B CA 1
ATOM 1946 C C . SER B 1 55 ? 7.902 38.344 7.703 1 84.75 55 SER B C 1
ATOM 1948 O O . SER B 1 55 ? 8.164 39.469 7.258 1 84.75 55 SER B O 1
ATOM 1950 N N . ASP B 1 56 ? 6.883 38.094 8.43 1 80.56 56 ASP B N 1
ATOM 1951 C CA . ASP B 1 56 ? 5.988 39.156 8.852 1 80.56 56 ASP B CA 1
ATOM 1952 C C . ASP B 1 56 ? 6.695 40.125 9.797 1 80.56 56 ASP B C 1
ATOM 1954 O O . ASP B 1 56 ? 6.527 41.344 9.68 1 80.56 56 ASP B O 1
ATOM 1958 N N . PHE B 1 57 ? 7.508 39.594 10.648 1 83.06 57 PHE B N 1
ATOM 1959 C CA . PHE B 1 57 ? 8.188 40.375 11.664 1 83.06 57 PHE B CA 1
ATOM 1960 C C . PHE B 1 57 ? 9.336 41.156 11.039 1 83.06 57 PHE B C 1
ATOM 1962 O O . PHE B 1 57 ? 9.594 42.312 11.43 1 83.06 57 PHE B O 1
ATOM 1969 N N . LEU B 1 58 ? 9.93 40.594 10.141 1 88.81 58 LEU B N 1
ATOM 1970 C CA . LEU B 1 58 ? 11.117 41.188 9.562 1 88.81 58 LEU B CA 1
ATOM 1971 C C . LEU B 1 58 ? 10.789 41.906 8.258 1 88.81 58 LEU B C 1
ATOM 1973 O O . LEU B 1 58 ? 11.664 42.5 7.637 1 88.81 58 LEU B O 1
ATOM 1977 N N . ASN B 1 59 ? 9.5 41.875 7.875 1 85.88 59 ASN B N 1
ATOM 1978 C CA . ASN B 1 59 ? 9.023 42.5 6.637 1 85.88 59 ASN B CA 1
ATOM 1979 C C . ASN B 1 59 ? 9.734 41.906 5.418 1 85.88 59 ASN B C 1
ATOM 1981 O O . ASN B 1 59 ? 10.172 42.656 4.535 1 85.88 59 ASN B O 1
ATOM 1985 N N . TRP B 1 60 ? 10.055 40.594 5.582 1 82.94 60 TRP B N 1
ATOM 1986 C CA . TRP B 1 60 ? 10.555 39.812 4.441 1 82.94 60 TRP B CA 1
ATOM 1987 C C . TRP B 1 60 ? 9.406 39.375 3.547 1 82.94 60 TRP B C 1
ATOM 1989 O O . TRP B 1 60 ? 8.242 39.469 3.92 1 82.94 60 TRP B O 1
ATOM 1999 N N . GLU B 1 61 ? 9.648 38.969 2.316 1 81.69 61 GLU B N 1
ATOM 2000 C CA . GLU B 1 61 ? 8.633 38.375 1.453 1 81.69 61 GLU B CA 1
ATOM 2001 C C . GLU B 1 61 ? 8.188 37.031 1.988 1 81.69 61 GLU B C 1
ATOM 2003 O O . GLU B 1 61 ? 9.016 36.219 2.414 1 81.69 61 GLU B O 1
ATOM 2008 N N . ARG B 1 62 ? 6.973 36.938 2.232 1 75.31 62 ARG B N 1
ATOM 2009 C CA . ARG B 1 62 ? 6.422 35.656 2.703 1 75.31 62 ARG B CA 1
ATOM 2010 C C . ARG B 1 62 ? 6.801 34.531 1.769 1 75.31 62 ARG B C 1
ATOM 2012 O O . ARG B 1 62 ? 6.906 34.719 0.556 1 75.31 62 ARG B O 1
ATOM 2019 N N . PRO B 1 63 ? 7.031 33.375 2.389 1 72.56 63 PRO B N 1
ATOM 2020 C CA . PRO B 1 63 ? 7.344 32.219 1.53 1 72.56 63 PRO B CA 1
ATOM 2021 C C . PRO B 1 63 ? 6.176 31.828 0.629 1 72.56 63 PRO B C 1
ATOM 2023 O O . PRO B 1 63 ? 5.016 31.891 1.049 1 72.56 63 PRO B O 1
ATOM 2026 N N . ILE B 1 64 ? 6.469 31.75 -0.588 1 72.56 64 ILE B N 1
ATOM 2027 C CA . ILE B 1 64 ? 5.48 31.219 -1.52 1 72.56 64 ILE B CA 1
ATOM 2028 C C . ILE B 1 64 ? 5.367 29.703 -1.346 1 72.56 64 ILE B C 1
ATOM 2030 O O . ILE B 1 64 ? 6.32 28.969 -1.624 1 72.56 64 ILE B O 1
ATOM 2034 N N . ILE B 1 65 ? 4.457 29.25 -0.629 1 70.56 65 ILE B N 1
ATOM 2035 C CA . ILE B 1 65 ? 4.266 27.812 -0.431 1 70.56 65 ILE B CA 1
ATOM 2036 C C . ILE B 1 65 ? 3.916 27.156 -1.762 1 70.56 65 ILE B C 1
ATOM 2038 O O . ILE B 1 65 ? 2.922 27.5 -2.396 1 70.56 65 ILE B O 1
ATOM 2042 N N . PRO B 1 66 ? 4.812 26.312 -2.178 1 69.12 66 PRO B N 1
ATOM 2043 C CA . PRO B 1 66 ? 4.5 25.625 -3.439 1 69.12 66 PRO B CA 1
ATOM 2044 C C . PRO B 1 66 ? 3.262 24.75 -3.344 1 69.12 66 PRO B C 1
ATOM 2046 O O . PRO B 1 66 ? 3.027 24.109 -2.309 1 69.12 66 PRO B O 1
ATOM 2049 N N . VAL B 1 67 ? 2.342 25.031 -4.203 1 74.44 67 VAL B N 1
ATOM 2050 C CA . VAL B 1 67 ? 1.206 24.125 -4.324 1 74.44 67 VAL B CA 1
ATOM 2051 C C . VAL B 1 67 ? 1.682 22.766 -4.828 1 74.44 67 VAL B C 1
ATOM 2053 O O . VAL B 1 67 ? 2.061 22.625 -5.992 1 74.44 67 VAL B O 1
ATOM 2056 N N . VAL B 1 68 ? 1.952 21.922 -3.82 1 76.44 68 VAL B N 1
ATOM 2057 C CA . VAL B 1 68 ? 2.355 20.578 -4.211 1 76.44 68 VAL B CA 1
ATOM 2058 C C . VAL B 1 68 ? 1.121 19.75 -4.543 1 76.44 68 VAL B C 1
ATOM 2060 O O . VAL B 1 68 ? 0.333 19.406 -3.658 1 76.44 68 VAL B O 1
ATOM 2063 N N . VAL B 1 69 ? 0.788 19.703 -5.789 1 78.75 69 VAL B N 1
ATOM 2064 C CA . VAL B 1 69 ? -0.285 18.844 -6.266 1 78.75 69 VAL B CA 1
ATOM 2065 C C . VAL B 1 69 ? 0.304 17.672 -7.055 1 78.75 69 VAL B C 1
ATOM 2067 O O . VAL B 1 69 ? 0.971 17.875 -8.07 1 78.75 69 VAL B O 1
ATOM 2070 N N . LEU B 1 70 ? 0.156 16.547 -6.449 1 82 70 LEU B N 1
ATOM 2071 C CA . LEU B 1 70 ? 0.587 15.359 -7.195 1 82 70 LEU B CA 1
ATOM 2072 C C . LEU B 1 70 ? -0.35 15.086 -8.367 1 82 70 LEU B C 1
ATOM 2074 O O . LEU B 1 70 ? -1.569 15.211 -8.234 1 82 70 LEU B O 1
ATOM 2078 N N . ASP B 1 71 ? 0.216 14.953 -9.375 1 87.12 71 ASP B N 1
ATOM 2079 C CA . ASP B 1 71 ? -0.556 14.727 -10.594 1 87.12 71 ASP B CA 1
ATOM 2080 C C . ASP B 1 71 ? -1.349 13.422 -10.5 1 87.12 71 ASP B C 1
ATOM 2082 O O . ASP B 1 71 ? -0.83 12.406 -10.047 1 87.12 71 ASP B O 1
ATOM 2086 N N . GLU B 1 72 ? -2.512 13.523 -10.906 1 89.06 72 GLU B N 1
ATOM 2087 C CA . GLU B 1 72 ? -3.416 12.375 -10.898 1 89.06 72 GLU B CA 1
ATOM 2088 C C . GLU B 1 72 ? -2.932 11.289 -11.852 1 89.06 72 GLU B C 1
ATOM 2090 O O . GLU B 1 72 ? -3.123 10.102 -11.594 1 89.06 72 GLU B O 1
ATOM 2095 N N . SER B 1 73 ? -2.354 11.633 -12.953 1 87.25 73 SER B N 1
ATOM 2096 C CA . SER B 1 73 ? -1.909 10.695 -13.984 1 87.25 73 SER B CA 1
ATOM 2097 C C . SER B 1 73 ? -0.893 9.703 -13.422 1 87.25 73 SER B C 1
ATOM 2099 O O . SER B 1 73 ? -0.893 8.531 -13.797 1 87.25 73 SER B O 1
ATOM 2101 N N . SER B 1 74 ? -0.078 10.211 -12.539 1 84.75 74 SER B N 1
ATOM 2102 C CA . SER B 1 74 ? 0.921 9.336 -11.945 1 84.75 74 SER B CA 1
ATOM 2103 C C . SER B 1 74 ? 0.264 8.227 -11.125 1 84.75 74 SER B C 1
ATOM 2105 O O . SER B 1 74 ? 0.691 7.074 -11.172 1 84.75 74 SER B O 1
ATOM 2107 N N . PHE B 1 75 ? -0.785 8.562 -10.422 1 87.75 75 PHE B N 1
ATOM 2108 C CA . PHE B 1 75 ? -1.505 7.598 -9.609 1 87.75 75 PHE B CA 1
ATOM 2109 C C . PHE B 1 75 ? -2.23 6.582 -10.484 1 87.75 75 PHE B C 1
ATOM 2111 O O . PHE B 1 75 ? -2.209 5.383 -10.203 1 87.75 75 PHE B O 1
ATOM 2118 N N . LYS B 1 76 ? -2.787 7.066 -11.484 1 89.19 76 LYS B N 1
ATOM 2119 C CA . LYS B 1 76 ? -3.541 6.203 -12.391 1 89.19 76 LYS B CA 1
ATOM 2120 C C . LYS B 1 76 ? -2.615 5.262 -13.148 1 89.19 76 LYS B C 1
ATOM 2122 O O . LYS B 1 76 ? -2.955 4.098 -13.375 1 89.19 76 LYS B O 1
ATOM 2127 N N . GLU B 1 77 ? -1.552 5.773 -13.547 1 88.31 77 GLU B N 1
ATOM 2128 C CA . GLU B 1 77 ? -0.582 4.941 -14.25 1 88.31 77 GLU B CA 1
ATOM 2129 C C . GLU B 1 77 ? -0.079 3.809 -13.359 1 88.31 77 GLU B C 1
ATOM 2131 O O . GLU B 1 77 ? 0.07 2.672 -13.82 1 88.31 77 GLU B O 1
ATOM 2136 N N . LEU B 1 78 ? 0.2 4.211 -12.18 1 87 78 LEU B N 1
ATOM 2137 C CA . LEU B 1 78 ? 0.636 3.197 -11.227 1 87 78 LEU B CA 1
ATOM 2138 C C . LEU B 1 78 ? -0.442 2.137 -11.031 1 87 78 LEU B C 1
ATOM 2140 O O . LEU B 1 78 ? -0.144 0.94 -11 1 87 78 LEU B O 1
ATOM 2144 N N . ALA B 1 79 ? -1.617 2.584 -10.906 1 89.88 79 ALA B N 1
ATOM 2145 C CA . ALA B 1 79 ? -2.744 1.671 -10.727 1 89.88 79 ALA B CA 1
ATOM 2146 C C . ALA B 1 79 ? -2.898 0.745 -11.93 1 89.88 79 ALA B C 1
ATOM 2148 O O . ALA B 1 79 ? -3.15 -0.452 -11.766 1 89.88 79 ALA B O 1
ATOM 2149 N N . THR B 1 80 ? -2.814 1.266 -13.078 1 89.88 80 THR B N 1
ATOM 2150 C CA . THR B 1 80 ? -2.957 0.481 -14.305 1 89.88 80 THR B CA 1
ATOM 2151 C C . THR B 1 80 ? -1.826 -0.537 -14.422 1 89.88 80 THR B C 1
ATOM 2153 O O . THR B 1 80 ? -2.057 -1.684 -14.82 1 89.88 80 THR B O 1
ATOM 2156 N N . SER B 1 81 ? -0.659 -0.079 -14.156 1 87.5 81 SER B N 1
ATOM 2157 C CA . SER B 1 81 ? 0.488 -0.979 -14.211 1 87.5 81 SER B CA 1
ATOM 2158 C C . SER B 1 81 ? 0.325 -2.143 -13.234 1 87.5 81 SER B C 1
ATOM 2160 O O . SER B 1 81 ? 0.6 -3.293 -13.578 1 87.5 81 SER B O 1
ATOM 2162 N N . PHE B 1 82 ? -0.061 -1.818 -12.07 1 89.81 82 PHE B N 1
ATOM 2163 C CA . PHE B 1 82 ? -0.296 -2.854 -11.07 1 89.81 82 PHE B CA 1
ATOM 2164 C C . PHE B 1 82 ? -1.412 -3.791 -11.516 1 89.81 82 PHE B C 1
ATOM 2166 O O . PHE B 1 82 ? -1.31 -5.008 -11.344 1 89.81 82 PHE B O 1
ATOM 2173 N N . HIS B 1 83 ? -2.486 -3.168 -11.961 1 91.56 83 HIS B N 1
ATOM 2174 C CA . HIS B 1 83 ? -3.617 -3.943 -12.453 1 91.56 83 HIS B CA 1
ATOM 2175 C C . HIS B 1 83 ? -3.176 -4.938 -13.523 1 91.56 83 HIS B C 1
ATOM 2177 O O . HIS B 1 83 ? -3.506 -6.125 -13.453 1 91.56 83 HIS B O 1
ATOM 2183 N N . ASP B 1 84 ? -2.479 -4.512 -14.461 1 90.81 84 ASP B N 1
ATOM 2184 C CA . ASP B 1 84 ? -2.055 -5.348 -15.586 1 90.81 84 ASP B CA 1
ATOM 2185 C C . ASP B 1 84 ? -1.156 -6.488 -15.109 1 90.81 84 ASP B C 1
ATOM 2187 O O . ASP B 1 84 ? -1.359 -7.645 -15.484 1 90.81 84 ASP B O 1
ATOM 2191 N N . ARG B 1 85 ? -0.208 -6.07 -14.336 1 89.38 85 ARG B N 1
ATOM 2192 C CA . ARG B 1 85 ? 0.732 -7.074 -13.844 1 89.38 85 ARG B CA 1
ATOM 2193 C C . ARG B 1 85 ? 0.029 -8.102 -12.961 1 89.38 85 ARG B C 1
ATOM 2195 O O . ARG B 1 85 ? 0.297 -9.297 -13.062 1 89.38 85 ARG B O 1
ATOM 2202 N N . PHE B 1 86 ? -0.774 -7.668 -12.234 1 90.75 86 PHE B N 1
ATOM 2203 C CA . PHE B 1 86 ? -1.532 -8.539 -11.344 1 90.75 86 PHE B CA 1
ATOM 2204 C C . PHE B 1 86 ? -2.383 -9.523 -12.133 1 90.75 86 PHE B C 1
ATOM 2206 O O . PHE B 1 86 ? -2.365 -10.727 -11.867 1 90.75 86 PHE B O 1
ATOM 2213 N N . ASN B 1 87 ? -3.109 -9.047 -13.039 1 89.81 87 ASN B N 1
ATOM 2214 C CA . ASN B 1 87 ? -3.965 -9.891 -13.867 1 89.81 87 ASN B CA 1
ATOM 2215 C C . ASN B 1 87 ? -3.146 -10.883 -14.695 1 89.81 87 ASN B C 1
ATOM 2217 O O . ASN B 1 87 ? -3.572 -12.016 -14.906 1 89.81 87 ASN B O 1
ATOM 2221 N N . GLN B 1 88 ? -2.088 -10.438 -15.102 1 91 88 GLN B N 1
ATOM 2222 C CA . GLN B 1 88 ? -1.214 -11.312 -15.875 1 91 88 GLN B CA 1
ATOM 2223 C C . GLN B 1 88 ? -0.728 -12.484 -15.031 1 91 88 GLN B C 1
ATOM 2225 O O . GLN B 1 88 ? -0.755 -13.633 -15.484 1 91 88 GLN B O 1
ATOM 2230 N N . ILE B 1 89 ? -0.285 -12.195 -13.852 1 90.88 89 ILE B N 1
ATOM 2231 C CA . ILE B 1 89 ? 0.218 -13.227 -12.953 1 90.88 89 ILE B CA 1
ATOM 2232 C C . ILE B 1 89 ? -0.912 -14.18 -12.586 1 90.88 89 ILE B C 1
ATOM 2234 O O . ILE B 1 89 ? -0.748 -15.406 -12.648 1 90.88 89 ILE B O 1
ATOM 2238 N N . LEU B 1 90 ? -1.972 -13.641 -12.352 1 89.5 90 LEU B N 1
ATOM 2239 C CA . LEU B 1 90 ? -3.123 -14.445 -11.953 1 89.5 90 LEU B CA 1
ATOM 2240 C C . LEU B 1 90 ? -3.564 -15.359 -13.094 1 89.5 90 LEU B C 1
ATOM 2242 O O . LEU B 1 90 ? -3.836 -16.547 -12.883 1 89.5 90 LEU B O 1
ATOM 2246 N N . SER B 1 91 ? -3.688 -14.766 -14.219 1 88.62 91 SER B N 1
ATOM 2247 C CA . SER B 1 91 ? -4.094 -15.539 -15.391 1 88.62 91 SER B CA 1
ATOM 2248 C C . SER B 1 91 ? -3.111 -16.672 -15.68 1 88.62 91 SER B C 1
ATOM 2250 O O . SER B 1 91 ? -3.518 -17.781 -16 1 88.62 91 SER B O 1
ATOM 2252 N N . LYS B 1 92 ? -1.843 -16.375 -15.586 1 90.12 92 LYS B N 1
ATOM 2253 C CA . LYS B 1 92 ? -0.82 -17.375 -15.844 1 90.12 92 LYS B CA 1
ATOM 2254 C C . LYS B 1 92 ? -0.875 -18.5 -14.805 1 90.12 92 LYS B C 1
ATOM 2256 O O . LYS B 1 92 ? -0.739 -19.672 -15.141 1 90.12 92 LYS B O 1
ATOM 2261 N N . LEU B 1 93 ? -1.056 -18.188 -13.586 1 90.94 93 LEU B N 1
ATOM 2262 C CA . LEU B 1 93 ? -1.131 -19.188 -12.523 1 90.94 93 LEU B CA 1
ATOM 2263 C C . LEU B 1 93 ? -2.348 -20.078 -12.711 1 90.94 93 LEU B C 1
ATOM 2265 O O . LEU B 1 93 ? -2.256 -21.297 -12.539 1 90.94 93 LEU B O 1
ATOM 2269 N N . LEU B 1 94 ? -3.414 -19.5 -13.07 1 87.12 94 LEU B N 1
ATOM 2270 C CA . LEU B 1 94 ? -4.637 -20.266 -13.273 1 87.12 94 LEU B CA 1
ATOM 2271 C C . LEU B 1 94 ? -4.516 -21.172 -14.492 1 87.12 94 LEU B C 1
ATOM 2273 O O . LEU B 1 94 ? -5.012 -22.297 -14.484 1 87.12 94 LEU B O 1
ATOM 2277 N N . ASP B 1 95 ? -3.893 -20.641 -15.477 1 87 95 ASP B N 1
ATOM 2278 C CA . ASP B 1 95 ? -3.656 -21.438 -16.672 1 87 95 ASP B CA 1
ATOM 2279 C C . ASP B 1 95 ? -2.799 -22.656 -16.344 1 87 95 ASP B C 1
ATOM 2281 O O . ASP B 1 95 ? -3.055 -23.766 -16.844 1 87 95 ASP B O 1
ATOM 2285 N N . LEU B 1 96 ? -1.816 -22.422 -15.57 1 88.19 96 LEU B N 1
ATOM 2286 C CA . LEU B 1 96 ? -0.914 -23.5 -15.195 1 88.19 96 LEU B CA 1
ATOM 2287 C C . LEU B 1 96 ? -1.62 -24.516 -14.297 1 88.19 96 LEU B C 1
ATOM 2289 O O . LEU B 1 96 ? -1.296 -25.703 -14.32 1 88.19 96 LEU B O 1
ATOM 2293 N N . ALA B 1 97 ? -2.537 -24.094 -13.617 1 87.44 97 ALA B N 1
ATOM 2294 C CA . ALA B 1 97 ? -3.277 -24.953 -12.695 1 87.44 97 ALA B CA 1
ATOM 2295 C C . ALA B 1 97 ? -4.195 -25.906 -13.453 1 87.44 97 ALA B C 1
ATOM 2297 O O . ALA B 1 97 ? -4.645 -26.922 -12.898 1 87.44 97 ALA B O 1
ATOM 2298 N N . CYS B 1 98 ? -4.48 -25.625 -14.672 1 80.94 98 CYS B N 1
ATOM 2299 C CA . CYS B 1 98 ? -5.371 -26.438 -15.484 1 80.94 98 CYS B CA 1
ATOM 2300 C C . CYS B 1 98 ? -4.715 -27.766 -15.844 1 80.94 98 CYS B C 1
ATOM 2302 O O . CYS B 1 98 ? -5.383 -28.688 -16.328 1 80.94 98 CYS B O 1
ATOM 2304 N N . GLY B 1 99 ? -3.457 -27.953 -15.625 1 76.19 99 GLY B N 1
ATOM 2305 C CA . GLY B 1 99 ? -2.828 -29.25 -15.766 1 76.19 99 GLY B CA 1
ATOM 2306 C C . GLY B 1 99 ? -2.463 -29.578 -17.203 1 76.19 99 GLY B C 1
ATOM 2307 O O . GLY B 1 99 ? -2.201 -30.734 -17.531 1 76.19 99 GLY B O 1
ATOM 2308 N N . ARG B 1 100 ? -2.537 -28.641 -18.031 1 78.69 100 ARG B N 1
ATOM 2309 C CA . ARG B 1 100 ? -2.195 -28.891 -19.422 1 78.69 100 ARG B CA 1
ATOM 2310 C C . ARG B 1 100 ? -0.702 -29.172 -19.578 1 78.69 100 ARG B C 1
ATOM 2312 O O . ARG B 1 100 ? -0.292 -29.938 -20.453 1 78.69 100 ARG B O 1
ATOM 2319 N N . ASP B 1 101 ? 0.029 -28.516 -18.766 1 84.75 101 ASP B N 1
ATOM 2320 C CA . ASP B 1 101 ? 1.48 -28.672 -18.75 1 84.75 101 ASP B CA 1
ATOM 2321 C C . ASP B 1 101 ? 1.984 -29 -17.359 1 84.75 101 ASP B C 1
ATOM 2323 O O . ASP B 1 101 ? 2.453 -28.109 -16.641 1 84.75 101 ASP B O 1
ATOM 2327 N N . PRO B 1 102 ? 2.035 -30.328 -17.047 1 85.44 102 PRO B N 1
ATOM 2328 C CA . PRO B 1 102 ? 2.383 -30.719 -15.672 1 85.44 102 PRO B CA 1
ATOM 2329 C C . PRO B 1 102 ? 3.801 -30.297 -15.289 1 85.44 102 PRO B C 1
ATOM 2331 O O . PRO B 1 102 ? 4.023 -29.812 -14.172 1 85.44 102 PRO B O 1
ATOM 2334 N N . PRO B 1 103 ? 4.773 -30.484 -16.188 1 85.62 103 PRO B N 1
ATOM 2335 C CA . PRO B 1 103 ? 6.117 -30.062 -15.781 1 85.62 103 PRO B CA 1
ATOM 2336 C C . PRO B 1 103 ? 6.176 -28.578 -15.406 1 85.62 103 PRO B C 1
ATOM 2338 O O . PRO B 1 103 ? 6.84 -28.219 -14.438 1 85.62 103 PRO B O 1
ATOM 2341 N N . LEU B 1 104 ? 5.508 -27.812 -16.156 1 87.12 104 LEU B N 1
ATOM 2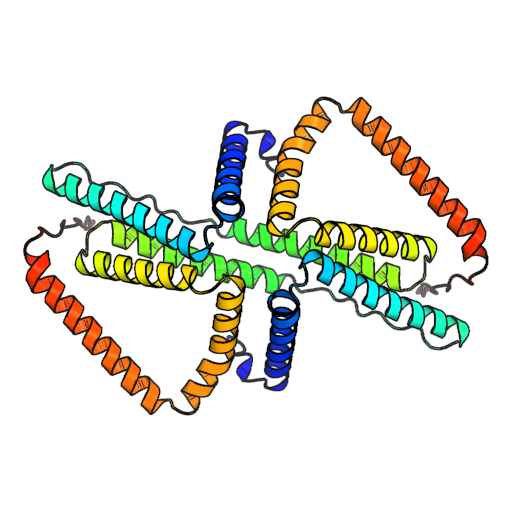342 C CA . LEU B 1 104 ? 5.508 -26.375 -15.875 1 87.12 104 LEU B CA 1
ATOM 2343 C C . LEU B 1 104 ? 4.762 -26.078 -14.578 1 87.12 104 LEU B C 1
ATOM 2345 O O . LEU B 1 104 ? 5.133 -25.172 -13.836 1 87.12 104 LEU B O 1
ATOM 2349 N N . PHE B 1 105 ? 3.74 -26.844 -14.414 1 89.62 105 PHE B N 1
ATOM 2350 C CA . PHE B 1 105 ? 3.002 -26.734 -13.164 1 89.62 105 PHE B CA 1
ATOM 2351 C C . PHE B 1 105 ? 3.91 -27 -11.977 1 89.62 105 PHE B C 1
ATOM 2353 O O . PHE B 1 105 ? 3.938 -26.219 -11.023 1 89.62 105 PHE B O 1
ATOM 2360 N N . PHE B 1 106 ? 4.652 -28.047 -12.016 1 88.81 106 PHE B N 1
ATOM 2361 C CA . PHE B 1 106 ? 5.52 -28.422 -10.898 1 88.81 106 PHE B CA 1
ATOM 2362 C C . PHE B 1 106 ? 6.652 -27.406 -10.734 1 88.81 106 PHE B C 1
ATOM 2364 O O . PHE B 1 106 ? 7.016 -27.047 -9.617 1 88.81 106 PHE B O 1
ATOM 2371 N N . LEU B 1 107 ? 7.117 -26.984 -11.883 1 88.5 107 LEU B N 1
ATOM 2372 C CA . LEU B 1 107 ? 8.18 -25.984 -11.828 1 88.5 107 LEU B CA 1
ATOM 2373 C C . LEU B 1 107 ? 7.68 -24.688 -11.172 1 88.5 107 LEU B C 1
ATOM 2375 O O . LEU B 1 107 ? 8.391 -24.078 -10.367 1 88.5 107 LEU B O 1
ATOM 2379 N N . THR B 1 108 ? 6.535 -24.266 -11.516 1 91.94 108 THR B N 1
ATOM 2380 C CA . THR B 1 108 ? 5.949 -23.062 -10.953 1 91.94 108 THR B CA 1
ATOM 2381 C C . THR B 1 108 ? 5.684 -23.234 -9.461 1 91.94 108 THR B C 1
ATOM 2383 O O . THR B 1 108 ? 5.945 -22.328 -8.664 1 91.94 108 THR B O 1
ATOM 2386 N N . THR B 1 109 ? 5.176 -24.391 -9.094 1 93.69 109 THR B N 1
ATOM 2387 C CA . THR B 1 109 ? 4.891 -24.672 -7.688 1 93.69 109 THR B CA 1
ATOM 2388 C C . THR B 1 109 ? 6.176 -24.672 -6.863 1 93.69 109 THR B C 1
ATOM 2390 O O . THR B 1 109 ? 6.215 -24.141 -5.754 1 93.69 109 THR B O 1
ATOM 2393 N N . ILE B 1 110 ? 7.223 -25.234 -7.418 1 92.38 110 ILE B N 1
ATOM 2394 C CA . ILE B 1 110 ? 8.516 -25.266 -6.746 1 92.38 110 ILE B CA 1
ATOM 2395 C C . ILE B 1 110 ? 9.055 -23.844 -6.602 1 92.38 110 ILE B C 1
ATOM 2397 O O . ILE B 1 110 ? 9.578 -23.469 -5.547 1 92.38 110 ILE B O 1
ATOM 2401 N N . SER B 1 111 ? 8.883 -23.125 -7.684 1 93.19 111 SER B N 1
ATOM 2402 C CA . SER B 1 111 ? 9.328 -21.734 -7.641 1 93.19 111 SER B CA 1
ATOM 2403 C C . SER B 1 111 ? 8.578 -20.938 -6.574 1 93.19 111 SER B C 1
ATOM 2405 O O . SER B 1 111 ? 9.172 -20.141 -5.859 1 93.19 111 SER B O 1
ATOM 2407 N N . LEU B 1 112 ? 7.348 -21.141 -6.473 1 96.19 112 LEU B N 1
ATOM 2408 C CA . LEU B 1 112 ? 6.551 -20.484 -5.445 1 96.19 112 LEU B CA 1
ATOM 2409 C C . LEU B 1 112 ? 6.984 -20.922 -4.051 1 96.19 112 LEU B C 1
ATOM 2411 O O . LEU B 1 112 ? 7.008 -20.109 -3.121 1 96.19 112 LEU B O 1
ATOM 2415 N N . TYR B 1 113 ? 7.281 -22.172 -3.98 1 95.75 113 TYR B N 1
ATOM 2416 C CA . TYR B 1 113 ? 7.746 -22.688 -2.697 1 95.75 113 TYR B CA 1
ATOM 2417 C C . TYR B 1 113 ? 9.055 -22.031 -2.285 1 95.75 113 TYR B C 1
ATOM 2419 O O . TYR B 1 113 ? 9.227 -21.656 -1.123 1 95.75 113 TYR B O 1
ATOM 2427 N N . ILE B 1 114 ? 9.945 -21.875 -3.174 1 94.88 114 ILE B N 1
ATOM 2428 C CA . ILE B 1 114 ? 11.219 -21.219 -2.898 1 94.88 114 ILE B CA 1
ATOM 2429 C C . ILE B 1 114 ? 10.969 -19.766 -2.469 1 94.88 114 ILE B C 1
ATOM 2431 O O . ILE B 1 114 ? 11.555 -19.297 -1.489 1 94.88 114 ILE B O 1
ATOM 2435 N N . LEU B 1 115 ? 10.156 -19.141 -3.129 1 93.69 115 LEU B N 1
ATOM 2436 C CA . LEU B 1 115 ? 9.812 -17.766 -2.795 1 93.69 115 LEU B CA 1
ATOM 2437 C C . LEU B 1 115 ? 9.203 -17.672 -1.398 1 93.69 115 LEU B C 1
ATOM 2439 O O . LEU B 1 115 ? 9.469 -16.719 -0.66 1 93.69 115 LEU B O 1
ATOM 2443 N N . SER B 1 116 ? 8.344 -18.641 -1.09 1 94.5 116 SER B N 1
ATOM 2444 C CA . SER B 1 116 ? 7.746 -18.672 0.24 1 94.5 116 SER B CA 1
ATOM 2445 C C . SER B 1 116 ? 8.812 -18.828 1.322 1 94.5 116 SER B C 1
ATOM 2447 O O . SER B 1 116 ? 8.719 -18.188 2.377 1 94.5 116 SER B O 1
ATOM 2449 N N . VAL B 1 117 ? 9.844 -19.547 1.062 1 94.19 117 VAL B N 1
ATOM 2450 C CA . VAL B 1 117 ? 10.938 -19.734 2.008 1 94.19 117 VAL B CA 1
ATOM 2451 C C . VAL B 1 117 ? 11.719 -18.438 2.164 1 94.19 117 VAL B C 1
ATOM 2453 O O . VAL B 1 117 ? 12.078 -18.062 3.277 1 94.19 117 VAL B O 1
ATOM 2456 N N . ILE B 1 118 ? 11.922 -17.797 1.088 1 92.75 118 ILE B N 1
ATOM 2457 C CA . ILE B 1 118 ? 12.594 -16.5 1.124 1 92.75 118 ILE B CA 1
ATOM 2458 C C . ILE B 1 118 ? 11.797 -15.531 1.993 1 92.75 118 ILE B C 1
ATOM 2460 O O . ILE B 1 118 ? 12.367 -14.789 2.795 1 92.75 118 ILE B O 1
ATOM 2464 N N . GLY B 1 119 ? 10.484 -15.492 1.804 1 90.62 119 GLY B N 1
ATOM 2465 C CA . GLY B 1 119 ? 9.609 -14.633 2.592 1 90.62 119 GLY B CA 1
ATOM 2466 C C . GLY B 1 119 ? 9.688 -14.914 4.082 1 90.62 119 GLY B C 1
ATOM 2467 O O . GLY B 1 119 ? 9.531 -14 4.898 1 90.62 119 GLY B O 1
ATOM 2468 N N . THR B 1 120 ? 9.945 -16.141 4.438 1 89.88 120 THR B N 1
ATOM 2469 C CA . THR B 1 120 ? 10.039 -16.5 5.848 1 89.88 120 THR B CA 1
ATOM 2470 C C . THR B 1 120 ? 11.367 -16.047 6.441 1 89.88 120 THR B C 1
ATOM 2472 O O . THR B 1 120 ? 11.453 -15.75 7.633 1 89.88 120 THR B O 1
ATOM 2475 N N . CYS B 1 121 ? 12.414 -15.953 5.633 1 91.44 121 CYS B N 1
ATOM 2476 C CA . CYS B 1 121 ? 13.75 -15.609 6.102 1 91.44 121 CYS B CA 1
ATOM 2477 C C . CYS B 1 121 ? 13.938 -14.102 6.172 1 91.44 121 CYS B C 1
ATOM 2479 O O . CYS B 1 121 ? 14.719 -13.602 6.98 1 91.44 121 CYS B O 1
ATOM 2481 N N . ILE B 1 122 ? 13.258 -13.398 5.297 1 90.75 122 ILE B N 1
ATOM 2482 C CA . ILE B 1 122 ? 13.398 -11.953 5.184 1 90.75 122 ILE B CA 1
ATOM 2483 C C . ILE B 1 122 ? 12.039 -11.289 5.363 1 90.75 122 ILE B C 1
ATOM 2485 O O . ILE B 1 122 ? 11.047 -11.703 4.746 1 90.75 122 ILE B O 1
ATOM 2489 N N . ASN B 1 123 ? 11.984 -10.305 6.25 1 86.88 123 ASN B N 1
ATOM 2490 C CA . ASN B 1 123 ? 10.703 -9.633 6.461 1 86.88 123 ASN B CA 1
ATOM 2491 C C . ASN B 1 123 ? 10.273 -8.852 5.223 1 86.88 123 ASN B C 1
ATOM 2493 O O . ASN B 1 123 ? 11.086 -8.57 4.34 1 86.88 123 ASN B O 1
ATOM 2497 N N . PHE B 1 124 ? 9.039 -8.539 5.18 1 85.56 124 PHE B N 1
ATOM 2498 C CA . PHE B 1 124 ? 8.43 -7.977 3.98 1 85.56 124 PHE B CA 1
ATOM 2499 C C . PHE B 1 124 ? 9.062 -6.637 3.625 1 85.56 124 PHE B C 1
ATOM 2501 O O . PHE B 1 124 ? 9.328 -6.363 2.453 1 85.56 124 PHE B O 1
ATOM 2508 N N . MET B 1 125 ? 9.297 -5.824 4.582 1 87.81 125 MET B N 1
ATOM 2509 C CA . MET B 1 125 ? 9.867 -4.5 4.355 1 87.81 125 MET B CA 1
ATOM 2510 C C . MET B 1 125 ? 11.281 -4.609 3.785 1 87.81 125 MET B C 1
ATOM 2512 O O . MET B 1 125 ? 11.641 -3.863 2.871 1 87.81 125 MET B O 1
ATOM 2516 N N . ASN B 1 126 ? 12.008 -5.465 4.242 1 91.69 126 ASN B N 1
ATOM 2517 C CA . ASN B 1 126 ? 13.375 -5.676 3.756 1 91.69 126 ASN B CA 1
ATOM 2518 C C . ASN B 1 126 ? 13.383 -6.238 2.338 1 91.69 126 ASN B C 1
ATOM 2520 O O . ASN B 1 126 ? 14.219 -5.863 1.52 1 91.69 126 ASN B O 1
ATOM 2524 N N . LEU B 1 127 ? 12.492 -7.078 2.117 1 90.06 127 LEU B N 1
ATOM 2525 C CA . LEU B 1 127 ? 12.391 -7.648 0.777 1 90.06 127 LEU B CA 1
ATOM 2526 C C . LEU B 1 127 ? 12.039 -6.57 -0.245 1 90.06 127 LEU B C 1
ATOM 2528 O O . LEU B 1 127 ? 12.594 -6.547 -1.344 1 90.06 127 LEU B O 1
ATOM 2532 N N . LEU B 1 128 ? 11.148 -5.68 0.117 1 90.44 128 LEU B N 1
ATOM 2533 C CA . LEU B 1 128 ? 10.781 -4.559 -0.739 1 90.44 128 LEU B CA 1
ATOM 2534 C C . LEU B 1 128 ? 11.984 -3.66 -1.007 1 90.44 128 LEU B C 1
ATOM 2536 O O . LEU B 1 128 ? 12.188 -3.209 -2.135 1 90.44 128 LEU B O 1
ATOM 2540 N N . PHE B 1 129 ? 12.781 -3.445 0.054 1 93.44 129 PHE B N 1
ATOM 2541 C CA . PHE B 1 129 ? 13.953 -2.592 -0.076 1 93.44 129 PHE B CA 1
ATOM 2542 C C . PHE B 1 129 ? 15 -3.242 -0.973 1 93.44 129 PHE B C 1
ATOM 2544 O O . PHE B 1 129 ? 15.578 -2.584 -1.842 1 93.44 129 PHE B O 1
ATOM 2551 N N . ILE B 1 130 ? 15.164 -4.516 -0.767 1 92.12 130 ILE B N 1
ATOM 2552 C CA . ILE B 1 130 ? 16.109 -5.254 -1.603 1 92.12 130 ILE B CA 1
ATOM 2553 C C . ILE B 1 130 ? 15.648 -5.211 -3.059 1 92.12 130 ILE B C 1
ATOM 2555 O O . ILE B 1 130 ? 16.453 -5.012 -3.967 1 92.12 130 ILE B O 1
ATOM 2559 N N . GLY B 1 131 ? 14.422 -5.434 -3.301 1 90.06 131 GLY B N 1
ATOM 2560 C CA . GLY B 1 131 ? 13.883 -5.32 -4.645 1 90.06 131 GLY B CA 1
ATOM 2561 C C . GLY B 1 131 ? 14.086 -3.947 -5.258 1 90.06 131 GLY B C 1
ATOM 2562 O O . GLY B 1 131 ? 14.469 -3.83 -6.426 1 90.06 131 GLY B O 1
ATOM 2563 N N . PHE B 1 132 ? 13.883 -2.945 -4.512 1 90.38 132 PHE B N 1
ATOM 2564 C CA . PHE B 1 132 ? 14.062 -1.574 -4.973 1 90.38 132 PHE B CA 1
ATOM 2565 C C . PHE B 1 132 ? 15.516 -1.314 -5.336 1 90.38 132 PHE B C 1
ATOM 2567 O O . PHE B 1 132 ? 15.812 -0.759 -6.398 1 90.38 132 PHE B O 1
ATOM 2574 N N . VAL B 1 133 ? 16.406 -1.666 -4.457 1 88.56 133 VAL B N 1
ATOM 2575 C CA . VAL B 1 133 ? 17.844 -1.454 -4.691 1 88.56 133 VAL B CA 1
ATOM 2576 C C . VAL B 1 133 ? 18.281 -2.234 -5.926 1 88.56 133 VAL B C 1
ATOM 2578 O O . VAL B 1 133 ? 19.031 -1.722 -6.754 1 88.56 133 VAL B O 1
ATOM 2581 N N . SER B 1 134 ? 17.766 -3.436 -6.051 1 88.62 134 SER B N 1
ATOM 2582 C CA . SER B 1 134 ? 18.094 -4.262 -7.207 1 88.62 134 SER B CA 1
ATOM 2583 C C . SER B 1 134 ? 17.594 -3.629 -8.5 1 88.62 134 SER B C 1
ATOM 2585 O O . SER B 1 134 ? 18.297 -3.648 -9.516 1 88.62 134 SER B O 1
ATOM 2587 N N . MET B 1 135 ? 16.438 -3.006 -8.453 1 85.94 135 MET B N 1
ATOM 2588 C CA . MET B 1 135 ? 15.836 -2.369 -9.633 1 85.94 135 MET B CA 1
ATOM 2589 C C . MET B 1 135 ? 16.656 -1.154 -10.062 1 85.94 135 MET B C 1
ATOM 2591 O O . MET B 1 135 ? 16.719 -0.84 -11.25 1 85.94 135 MET B O 1
ATOM 2595 N N . GLN B 1 136 ? 17.266 -0.5 -9.086 1 83.19 136 GLN B N 1
ATOM 2596 C CA . GLN B 1 136 ? 18.062 0.691 -9.383 1 83.19 136 GLN B CA 1
ATOM 2597 C C . GLN B 1 136 ? 19.469 0.319 -9.828 1 83.19 136 GLN B C 1
ATOM 2599 O O . GLN B 1 136 ? 20.094 1.057 -10.594 1 83.19 136 GLN B O 1
ATOM 2604 N N . THR B 1 137 ? 19.922 -0.812 -9.367 1 82.88 137 THR B N 1
ATOM 2605 C CA . THR B 1 137 ? 21.328 -1.169 -9.586 1 82.88 137 THR B CA 1
ATOM 2606 C C . THR B 1 137 ? 21.453 -2.16 -10.742 1 82.88 137 THR B C 1
ATOM 2608 O O . THR B 1 137 ? 22.438 -2.115 -11.492 1 82.88 137 THR B O 1
ATOM 2611 N N . LEU B 1 138 ? 20.438 -2.949 -10.938 1 84.62 138 LEU B N 1
ATOM 2612 C CA . LEU B 1 138 ? 20.531 -4.047 -11.898 1 84.62 138 LEU B CA 1
ATOM 2613 C C . LEU B 1 138 ? 20.688 -3.518 -13.32 1 84.62 138 LEU B C 1
ATOM 2615 O O . LEU B 1 138 ? 21.5 -4.027 -14.094 1 84.62 138 LEU B O 1
ATOM 2619 N N . PRO B 1 139 ? 19.969 -2.547 -13.641 1 80.75 139 PRO B N 1
ATOM 2620 C CA . PRO B 1 139 ? 20.125 -2.051 -15.008 1 80.75 139 PRO B CA 1
ATOM 2621 C C . PRO B 1 139 ? 21.516 -1.448 -15.266 1 80.75 139 PRO B C 1
ATOM 2623 O O . PRO B 1 139 ? 22.062 -1.596 -16.359 1 80.75 139 PRO B O 1
ATOM 2626 N N . ILE B 1 140 ? 21.984 -0.753 -14.312 1 81.12 140 ILE B N 1
ATOM 2627 C CA . ILE B 1 140 ? 23.328 -0.196 -14.422 1 81.12 140 ILE B CA 1
ATOM 2628 C C . ILE B 1 140 ? 24.344 -1.326 -14.555 1 81.12 140 ILE B C 1
ATOM 2630 O O . ILE B 1 140 ? 25.234 -1.267 -15.398 1 81.12 140 ILE B O 1
ATOM 2634 N N . MET B 1 141 ? 24.219 -2.371 -13.781 1 82.5 141 MET B N 1
ATOM 2635 C CA . MET B 1 141 ? 25.109 -3.529 -13.836 1 82.5 141 MET B CA 1
ATOM 2636 C C . MET B 1 141 ? 24.953 -4.273 -15.156 1 82.5 141 MET B C 1
ATOM 2638 O O . MET B 1 141 ? 25.938 -4.785 -15.703 1 82.5 141 MET B O 1
ATOM 2642 N N . TYR B 1 142 ? 23.844 -4.242 -15.664 1 84.62 142 TYR B N 1
ATOM 2643 C CA . TYR B 1 142 ? 23.594 -4.91 -16.938 1 84.62 142 TYR B CA 1
ATOM 2644 C C . TYR B 1 142 ? 24.297 -4.195 -18.078 1 84.62 142 TYR B C 1
ATOM 2646 O O . TYR B 1 142 ? 24.875 -4.836 -18.953 1 84.62 142 TYR B O 1
ATOM 2654 N N . GLU B 1 143 ? 24.156 -2.916 -18.016 1 82.5 143 GLU B N 1
ATOM 2655 C CA . GLU B 1 143 ? 24.797 -2.141 -19.078 1 82.5 143 GLU B CA 1
ATOM 2656 C C . GLU B 1 143 ? 26.312 -2.24 -19 1 82.5 143 GLU B C 1
ATOM 2658 O O . GLU B 1 143 ? 26.984 -2.227 -20.031 1 82.5 143 GLU B O 1
ATOM 2663 N N . MET B 1 144 ? 26.828 -2.33 -17.797 1 85.25 144 MET B N 1
ATOM 2664 C CA . MET B 1 144 ? 28.281 -2.398 -17.625 1 85.25 144 MET B CA 1
ATOM 2665 C C . MET B 1 144 ? 28.797 -3.787 -17.953 1 85.25 144 MET B C 1
ATOM 2667 O O . MET B 1 144 ? 29.922 -3.928 -18.453 1 85.25 144 MET B O 1
ATOM 2671 N N . TYR B 1 145 ? 27.984 -4.867 -17.672 1 88.75 145 TYR B N 1
ATOM 2672 C CA . TYR B 1 145 ? 28.438 -6.242 -17.828 1 88.75 145 TYR B CA 1
ATOM 2673 C C . TYR B 1 145 ? 27.484 -7.023 -18.734 1 88.75 145 TYR B C 1
ATOM 2675 O O . TYR B 1 145 ? 27.078 -8.141 -18.391 1 88.75 145 TYR B O 1
ATOM 2683 N N . GLU B 1 146 ? 27.047 -6.402 -19.719 1 87.19 146 GLU B N 1
ATOM 2684 C CA . GLU B 1 146 ? 26.016 -6.945 -20.594 1 87.19 146 GLU B CA 1
ATOM 2685 C C . GLU B 1 146 ? 26.375 -8.352 -21.062 1 87.19 146 GLU B C 1
ATOM 2687 O O . GLU B 1 146 ? 25.562 -9.281 -20.938 1 87.19 146 GLU B O 1
ATOM 2692 N N . ASP B 1 147 ? 27.531 -8.57 -21.531 1 88.5 147 ASP B N 1
ATOM 2693 C CA . ASP B 1 147 ? 27.953 -9.844 -22.109 1 88.5 147 ASP B CA 1
ATOM 2694 C C . ASP B 1 147 ? 27.984 -10.938 -21.047 1 88.5 147 ASP B C 1
ATOM 2696 O O . ASP B 1 147 ? 27.531 -12.062 -21.281 1 88.5 147 ASP B O 1
ATOM 2700 N N . ASP B 1 148 ? 28.547 -10.602 -19.891 1 89.81 148 ASP B N 1
ATOM 2701 C CA . ASP B 1 148 ? 28.641 -11.57 -18.797 1 89.81 148 ASP B CA 1
ATOM 2702 C C . ASP B 1 148 ? 27.25 -11.953 -18.281 1 89.81 148 ASP B C 1
ATOM 2704 O O . ASP B 1 148 ? 26.969 -13.133 -18.031 1 89.81 148 ASP B O 1
ATOM 2708 N N . VAL B 1 149 ? 26.406 -10.992 -18.203 1 86.94 149 VAL B N 1
ATOM 2709 C CA . VAL B 1 149 ? 25.047 -11.242 -17.719 1 86.94 149 VAL B CA 1
ATOM 2710 C C . VAL B 1 149 ? 24.281 -12.094 -18.719 1 86.94 149 VAL B C 1
ATOM 2712 O O . VAL B 1 149 ? 23.594 -13.039 -18.344 1 86.94 149 VAL B O 1
ATOM 2715 N N . ASP B 1 150 ? 24.391 -11.781 -19.906 1 89 150 ASP B N 1
ATOM 2716 C CA . ASP B 1 150 ? 23.703 -12.539 -20.953 1 89 150 ASP B CA 1
ATOM 2717 C C . ASP B 1 150 ? 24.219 -13.984 -21 1 89 150 ASP B C 1
ATOM 2719 O O . ASP B 1 150 ? 23.438 -14.906 -21.25 1 89 150 ASP B O 1
ATOM 2723 N N . ARG B 1 151 ? 25.469 -14.141 -20.812 1 90.88 151 ARG B N 1
ATOM 2724 C CA . ARG B 1 151 ? 26.047 -15.484 -20.781 1 90.88 151 ARG B CA 1
ATOM 2725 C C . ARG B 1 151 ? 25.469 -16.312 -19.641 1 90.88 151 ARG B C 1
ATOM 2727 O O . ARG B 1 151 ? 25.047 -17.453 -19.844 1 90.88 151 AR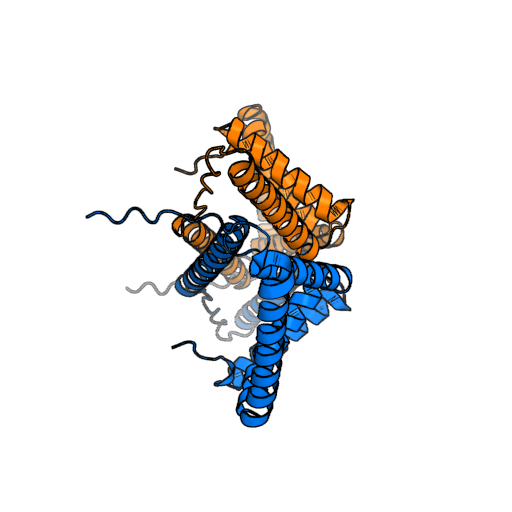G B O 1
ATOM 2734 N N . VAL B 1 152 ? 25.469 -15.727 -18.5 1 90.12 152 VAL B N 1
ATOM 2735 C CA . VAL B 1 152 ? 24.953 -16.422 -17.312 1 90.12 152 VAL B CA 1
ATOM 2736 C C . VAL B 1 152 ? 23.453 -16.688 -17.484 1 90.12 152 VAL B C 1
ATOM 2738 O O . VAL B 1 152 ? 22.984 -17.781 -17.172 1 90.12 152 VAL B O 1
ATOM 2741 N N . ALA B 1 153 ? 22.766 -15.734 -17.969 1 88.88 153 ALA B N 1
ATOM 2742 C CA . ALA B 1 153 ? 21.328 -15.891 -18.203 1 88.88 153 ALA B CA 1
ATOM 2743 C C . ALA B 1 153 ? 21.047 -17.016 -19.203 1 88.88 153 ALA B C 1
ATOM 2745 O O . ALA B 1 153 ? 20.125 -17.812 -19 1 88.88 153 ALA B O 1
ATOM 2746 N N . SER B 1 154 ? 21.812 -17.094 -20.25 1 90.38 154 SER B N 1
ATOM 2747 C CA . SER B 1 154 ? 21.641 -18.125 -21.266 1 90.38 154 SER B CA 1
ATOM 2748 C C . SER B 1 154 ? 21.969 -19.516 -20.703 1 90.38 154 SER B C 1
ATOM 2750 O O . SER B 1 154 ? 21.281 -20.5 -21.031 1 90.38 154 SER B O 1
ATOM 2752 N N . MET B 1 155 ? 22.953 -19.531 -19.922 1 91.88 155 MET B N 1
ATOM 2753 C CA . MET B 1 155 ? 23.312 -20.812 -19.297 1 91.88 155 MET B CA 1
ATOM 2754 C C . MET B 1 155 ? 22.203 -21.297 -18.375 1 91.88 155 MET B C 1
ATOM 2756 O O . MET B 1 155 ? 21.859 -22.484 -18.391 1 91.88 155 MET B O 1
ATOM 2760 N N . LEU B 1 156 ? 21.609 -20.375 -17.609 1 88.25 156 LEU B N 1
ATOM 2761 C CA . LEU B 1 156 ? 20.531 -20.719 -16.703 1 88.25 156 LEU B CA 1
ATOM 2762 C C . LEU B 1 156 ? 19.297 -21.172 -17.469 1 88.25 156 LEU B C 1
ATOM 2764 O O . LEU B 1 156 ? 18.656 -22.156 -17.078 1 88.25 156 LEU B O 1
ATOM 2768 N N . MET B 1 157 ? 19.078 -20.531 -18.516 1 89.94 157 MET B N 1
ATOM 2769 C CA . MET B 1 157 ? 17.922 -20.875 -19.328 1 89.94 157 MET B CA 1
ATOM 2770 C C . MET B 1 157 ? 18.094 -22.25 -19.969 1 89.94 157 MET B C 1
ATOM 2772 O O . MET B 1 157 ? 17.125 -23.016 -20.078 1 89.94 157 MET B O 1
ATOM 2776 N N . ARG B 1 158 ? 19.234 -22.516 -20.391 1 90.25 158 ARG B N 1
ATOM 2777 C CA . ARG B 1 158 ? 19.531 -23.828 -20.984 1 90.25 158 ARG B CA 1
ATOM 2778 C C . ARG B 1 158 ? 19.344 -24.938 -19.953 1 90.25 158 ARG B C 1
ATOM 2780 O O . ARG B 1 158 ? 18.75 -25.969 -20.266 1 90.25 158 ARG B O 1
ATOM 2787 N N . LYS B 1 159 ? 19.875 -24.688 -18.859 1 88.5 159 LYS B N 1
ATOM 2788 C CA . LYS B 1 159 ? 19.75 -25.672 -17.781 1 88.5 159 LYS B CA 1
ATOM 2789 C C . LYS B 1 159 ? 18.281 -25.906 -17.438 1 88.5 159 LYS B C 1
ATOM 2791 O O . LYS B 1 159 ? 17.859 -27.047 -17.219 1 88.5 159 LYS B O 1
ATOM 2796 N N . MET B 1 160 ? 17.547 -24.828 -17.344 1 85.62 160 MET B N 1
ATOM 2797 C CA . MET B 1 160 ? 16.109 -24.922 -17.031 1 85.62 160 MET B CA 1
ATOM 2798 C C . MET B 1 160 ? 15.375 -25.703 -18.125 1 85.62 160 MET B C 1
ATOM 2800 O O . MET B 1 160 ? 14.492 -26.5 -17.828 1 85.62 160 MET B O 1
ATOM 2804 N N . ARG B 1 161 ? 15.719 -25.453 -19.266 1 86.94 161 ARG B N 1
ATOM 2805 C CA . ARG B 1 161 ? 15.102 -26.141 -20.391 1 86.94 161 ARG B CA 1
ATOM 2806 C C . ARG B 1 161 ? 15.43 -27.641 -20.375 1 86.94 161 ARG B C 1
ATOM 2808 O O . ARG B 1 161 ? 14.57 -28.469 -20.672 1 86.94 161 ARG B O 1
ATOM 2815 N N . LYS B 1 162 ? 16.625 -27.906 -20.094 1 86.69 162 LYS B N 1
ATOM 2816 C CA . LYS B 1 162 ? 17.031 -29.297 -19.984 1 86.69 162 LYS B CA 1
ATOM 2817 C C . LYS B 1 162 ? 16.266 -30.016 -18.875 1 86.69 162 LYS B C 1
ATOM 2819 O O . LYS B 1 162 ? 15.836 -31.156 -19.047 1 86.69 162 LYS B O 1
ATOM 2824 N N . LEU B 1 163 ? 16.141 -29.328 -17.781 1 82.75 163 LEU B N 1
ATOM 2825 C CA . LEU B 1 163 ? 15.383 -29.891 -16.672 1 82.75 163 LEU B CA 1
ATOM 2826 C C . LEU B 1 163 ? 13.93 -30.125 -17.062 1 82.75 163 LEU B C 1
ATOM 2828 O O . LEU B 1 163 ? 13.344 -31.156 -16.719 1 82.75 163 LEU B O 1
ATOM 2832 N N . TYR B 1 164 ? 13.383 -29.109 -17.656 1 83.31 164 TYR B N 1
ATOM 2833 C CA . TYR B 1 164 ? 12 -29.219 -18.125 1 83.31 164 TYR B CA 1
ATOM 2834 C C . TYR B 1 164 ? 11.828 -30.422 -19.047 1 83.31 164 TYR B C 1
ATOM 2836 O O . TYR B 1 164 ? 10.867 -31.188 -18.891 1 83.31 164 TYR B O 1
ATOM 2844 N N . ARG B 1 165 ? 12.68 -30.672 -19.922 1 83.06 165 ARG B N 1
ATOM 2845 C CA . ARG B 1 165 ? 12.609 -31.766 -20.891 1 83.06 165 ARG B CA 1
ATOM 2846 C C . ARG B 1 165 ? 12.773 -33.125 -20.188 1 83.06 165 ARG B C 1
ATOM 2848 O O . ARG B 1 165 ? 12.094 -34.094 -20.547 1 83.06 165 ARG B O 1
ATOM 2855 N N . LYS B 1 166 ? 13.648 -33.156 -19.281 1 83.06 166 LYS B N 1
ATOM 2856 C CA . LYS B 1 166 ? 13.875 -34.406 -18.547 1 83.06 166 LYS B CA 1
ATOM 2857 C C . LYS B 1 166 ? 12.633 -34.812 -17.75 1 83.06 166 LYS B C 1
ATOM 2859 O O . LYS B 1 166 ? 12.25 -35.969 -17.75 1 83.06 166 LYS B O 1
ATOM 2864 N N . VAL B 1 167 ? 12.055 -33.844 -17.094 1 80.69 167 VAL B N 1
ATOM 2865 C CA . VAL B 1 167 ? 10.867 -34.125 -16.297 1 80.69 167 VAL B CA 1
ATOM 2866 C C . VAL B 1 167 ? 9.703 -34.5 -17.219 1 80.69 167 VAL B C 1
ATOM 2868 O O . VAL B 1 167 ? 8.922 -35.406 -16.906 1 80.69 167 VAL B O 1
ATOM 2871 N N . ASP B 1 168 ? 9.664 -33.781 -18.297 1 79.5 16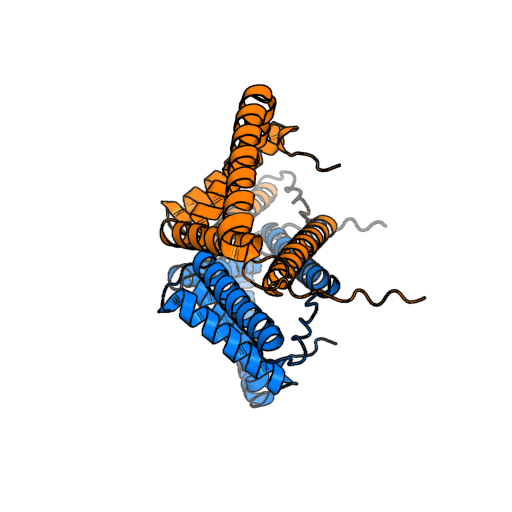8 ASP B N 1
ATOM 2872 C CA . ASP B 1 168 ? 8.602 -34.031 -19.25 1 79.5 168 ASP B CA 1
ATOM 2873 C C . ASP B 1 168 ? 8.719 -35.438 -19.859 1 79.5 168 ASP B C 1
ATOM 2875 O O . ASP B 1 168 ? 7.723 -36.156 -19.984 1 79.5 168 ASP B O 1
ATOM 2879 N N . SER B 1 169 ? 9.859 -35.844 -20.203 1 80.25 169 SER B N 1
ATOM 2880 C CA . SER B 1 169 ? 10.086 -37.125 -20.891 1 80.25 169 SER B CA 1
ATOM 2881 C C . SER B 1 169 ? 9.984 -38.312 -19.906 1 80.25 169 SER B C 1
ATOM 2883 O O . SER B 1 169 ? 9.477 -39.375 -20.25 1 80.25 169 SER B O 1
ATOM 2885 N N . ASN B 1 170 ? 10.438 -38.031 -18.703 1 72.5 170 ASN B N 1
ATOM 2886 C CA . ASN B 1 170 ? 10.555 -39.156 -17.781 1 72.5 170 ASN B CA 1
ATOM 2887 C C . ASN B 1 170 ? 9.305 -39.312 -16.906 1 72.5 170 ASN B C 1
ATOM 2889 O O . ASN B 1 170 ? 8.945 -40.438 -16.516 1 72.5 170 ASN B O 1
ATOM 2893 N N . VAL B 1 171 ? 8.805 -38.25 -16.547 1 63.72 171 VAL B N 1
ATOM 2894 C CA . VAL B 1 171 ? 7.773 -38.344 -15.508 1 63.72 171 VAL B CA 1
ATOM 2895 C C . VAL B 1 171 ? 6.395 -38.188 -16.141 1 63.72 171 VAL B C 1
ATOM 2897 O O . VAL B 1 171 ? 5.492 -39 -15.898 1 63.72 171 VAL B O 1
ATOM 2900 N N . LEU B 1 172 ? 6.305 -37.25 -17.016 1 62.69 172 LEU B N 1
ATOM 2901 C CA . LEU B 1 172 ? 4.953 -36.844 -17.344 1 62.69 172 LEU B CA 1
ATOM 2902 C C . LEU B 1 172 ? 4.504 -37.438 -18.672 1 62.69 172 LEU B C 1
ATOM 2904 O O . LEU B 1 172 ? 3.312 -37.438 -19 1 62.69 172 LEU B O 1
ATOM 2908 N N . SER B 1 173 ? 5.484 -37.875 -19.547 1 61.81 173 SER B N 1
ATOM 2909 C CA . SER B 1 173 ? 5.066 -38.594 -20.75 1 61.81 173 SER B CA 1
ATOM 2910 C C . SER B 1 173 ? 4.145 -39.75 -20.422 1 61.81 173 SER B C 1
ATOM 2912 O O . SER B 1 173 ? 3.398 -40.219 -21.281 1 61.81 173 SER B O 1
ATOM 2914 N N . LYS B 1 174 ? 4.117 -39.969 -19.156 1 60.09 174 LYS B N 1
ATOM 2915 C CA . LYS B 1 174 ? 3.262 -41.094 -18.766 1 60.09 174 LYS B CA 1
ATOM 2916 C C . LYS B 1 174 ? 1.889 -40.594 -18.312 1 60.09 174 LYS B C 1
ATOM 2918 O O . LYS B 1 174 ? 0.971 -41.406 -18.125 1 60.09 174 LYS B O 1
ATOM 2923 N N . ILE B 1 175 ? 1.741 -39.312 -18.016 1 58.41 175 ILE B N 1
ATOM 2924 C CA . ILE B 1 175 ? 0.453 -38.75 -17.578 1 58.41 175 ILE B CA 1
ATOM 2925 C C . ILE B 1 175 ? -0.306 -38.219 -18.797 1 58.41 175 ILE B C 1
ATOM 2927 O O . ILE B 1 175 ? 0.236 -37.438 -19.578 1 58.41 175 ILE B O 1
ATOM 2931 N N . PRO B 1 176 ? -1.447 -38.906 -19.266 1 55.12 176 PRO B N 1
ATOM 2932 C CA . PRO B 1 176 ? -2.225 -38.438 -20.406 1 55.12 176 PRO B CA 1
ATOM 2933 C C . PRO B 1 176 ? -2.486 -36.938 -20.359 1 55.12 176 PRO B C 1
ATOM 2935 O O . PRO B 1 176 ? -2.832 -36.375 -19.312 1 55.12 176 PRO B O 1
ATOM 2938 N N . ARG B 1 177 ? -1.79 -36.031 -21.25 1 56.09 177 ARG B N 1
ATOM 2939 C CA . ARG B 1 177 ? -1.967 -34.594 -21.375 1 56.09 177 ARG B CA 1
ATOM 2940 C C . ARG B 1 177 ? -3.396 -34.25 -21.781 1 56.09 177 ARG B C 1
ATOM 2942 O O . ARG B 1 177 ? -3.975 -34.906 -22.656 1 56.09 177 ARG B O 1
ATOM 2949 N N . GLY B 1 178 ? -4.207 -33.812 -21.031 1 50.84 178 GLY B N 1
ATOM 2950 C CA . GLY B 1 178 ? -5.586 -33.5 -21.344 1 50.84 178 GLY B CA 1
ATOM 2951 C C . GLY B 1 178 ? -5.727 -32.688 -22.609 1 50.84 178 GLY B C 1
ATOM 2952 O O . GLY B 1 178 ? -4.926 -31.766 -22.859 1 50.84 178 GLY B O 1
ATOM 2953 N N . THR B 1 179 ? -6.074 -33.188 -23.797 1 46.72 179 THR B N 1
ATOM 2954 C CA . THR B 1 179 ? -6.352 -32.562 -25.078 1 46.72 179 THR B CA 1
ATOM 2955 C C . THR B 1 179 ? -7.336 -31.391 -24.906 1 46.72 179 THR B C 1
ATOM 2957 O O . THR B 1 179 ? -8.445 -31.594 -24.422 1 46.72 179 THR B O 1
ATOM 2960 N N . VAL B 1 180 ? -7.008 -30.266 -24.516 1 46.84 180 VAL B N 1
ATOM 2961 C CA . VAL B 1 180 ? -8.008 -29.219 -24.688 1 46.84 180 VAL B CA 1
ATOM 2962 C C . VAL B 1 180 ? -8.445 -29.156 -26.156 1 46.84 180 VAL B C 1
ATOM 2964 O O . VAL B 1 180 ? -7.613 -28.984 -27.047 1 46.84 180 VAL B O 1
ATOM 2967 N N . LYS B 1 181 ? -9.602 -29.734 -26.594 1 40.69 181 LYS B N 1
ATOM 2968 C CA . LYS B 1 181 ? -10.281 -29.547 -27.859 1 40.69 181 LYS B CA 1
ATOM 2969 C C . LYS B 1 181 ? -10.445 -28.047 -28.172 1 40.69 181 LYS B C 1
ATOM 2971 O O . LYS B 1 181 ? -11.117 -27.328 -27.422 1 40.69 181 LYS B O 1
ATOM 2976 N N . SER B 1 182 ? -9.57 -27.344 -28.609 1 40.78 182 SER B N 1
ATOM 2977 C CA . SER B 1 182 ? -9.875 -26.062 -29.25 1 40.78 182 SER B CA 1
ATOM 2978 C C . SER B 1 182 ? -11.047 -26.188 -30.203 1 40.78 182 SER B C 1
ATOM 2980 O O . SER B 1 182 ? -11.031 -27.047 -31.094 1 40.78 182 SER B O 1
ATOM 2982 N N . LYS B 1 183 ? -12.312 -26.016 -29.797 1 38.81 183 LYS B N 1
ATOM 2983 C CA . LYS B 1 183 ? -13.398 -25.938 -30.781 1 38.81 183 LYS B CA 1
ATOM 2984 C C . LYS B 1 183 ? -13 -25.062 -31.969 1 38.81 183 LYS B C 1
ATOM 2986 O O . LYS B 1 183 ? -12.789 -23.844 -31.812 1 38.81 183 LYS B O 1
ATOM 2991 N N . LYS B 1 184 ? -12.414 -25.516 -32.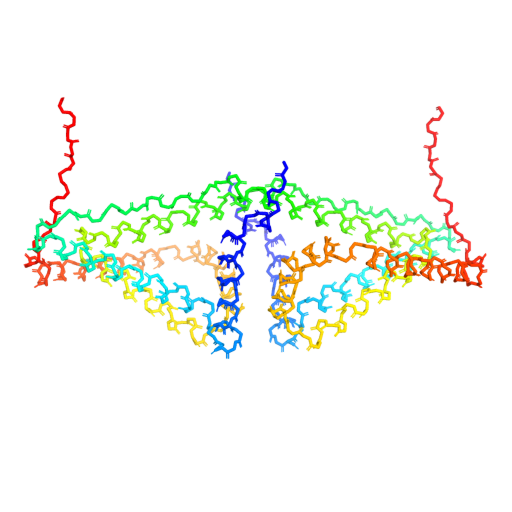938 1 35.88 184 LYS B N 1
ATOM 2992 C CA . LYS B 1 184 ? -12.328 -24.938 -34.281 1 35.88 184 LYS B CA 1
ATOM 2993 C C . LYS B 1 184 ? -13.719 -24.625 -34.812 1 35.88 184 LYS B C 1
ATOM 2995 O O . LYS B 1 184 ? -14.562 -25.516 -34.938 1 35.88 184 LYS B O 1
ATOM 3000 N N . HIS B 1 185 ? -14.445 -23.562 -34.562 1 34.59 185 HIS B N 1
ATOM 3001 C CA . HIS B 1 185 ? -15.531 -23.156 -35.438 1 34.59 185 HIS B CA 1
ATOM 3002 C C . HIS B 1 185 ? -15.164 -23.375 -36.906 1 34.59 185 HIS B C 1
ATOM 3004 O O . HIS B 1 185 ? -14.195 -22.797 -37.375 1 34.59 185 HIS B O 1
ATOM 3010 N N . ALA B 1 186 ? -15.289 -24.594 -37.438 1 27.67 186 ALA B N 1
ATOM 3011 C CA . ALA B 1 186 ? -15.469 -24.703 -38.875 1 27.67 186 ALA B CA 1
ATOM 3012 C C . ALA B 1 186 ? -16.703 -23.938 -39.344 1 27.67 186 ALA B C 1
ATOM 3014 O O . ALA B 1 186 ? -17.734 -23.953 -38.656 1 27.67 186 ALA B O 1
#

Radius of gyration: 28.12 Å; Cα contacts (8 Å, |Δi|>4): 254; chains: 2; bounding box: 58×87×64 Å

Organism: Brassica napus (NCBI:txid3708)

Foldseek 3Di:
DPVLLLVVVVSLVVVLVVVVVVLCCCPVVVDDPVNVVVVVVVVVVVVLVVQQVVCVVVVHDRDDDDPDDDDPVVVVVVVVVCVVVVVVVVVVLVVLVVQLQVLVVVVVVVVVVVVVVVCVVDPPSVVVSVVVVCSNVVVVVCVVPVPVVVVVVVVVVVVVVVVSVCCCVPPCVVPPNPPPPPPPPD/DPVLLLVVVVSLVVVLVVVVVVLCCCPVVVDDPVNVVVVVVVVVVVVLVVQQVVCVVVVNDRDDDDPDDDDPVVVVVVVVVCVVVVVVVVVVLVVLVVQLQVLVVVVVVVVVVVVVVVCVVDPPSVVVSVVVVCSNVVVVVCVVPVPVVVVVVVVVVVVVVVVSVCCCVPPCVVPPNPPPPPPPPD

Solvent-accessible surface area (backbone atoms only — not comparable to full-atom values): 20222 Å² total; per-residue (Å²): 131,78,78,58,50,72,78,39,54,68,59,32,49,51,50,51,52,49,53,50,49,50,48,42,40,41,65,74,70,54,43,39,66,57,23,48,54,29,50,52,49,45,51,50,31,47,52,42,24,51,48,26,51,46,14,65,73,68,71,45,80,60,73,79,74,75,84,71,67,76,60,60,64,63,39,36,48,52,26,50,52,49,46,51,53,48,37,50,53,48,48,51,50,55,55,37,14,54,40,64,44,55,56,58,31,52,49,50,46,50,51,37,49,53,49,22,52,50,24,70,77,37,55,68,68,57,49,53,49,52,51,51,52,44,66,65,43,45,58,58,50,38,72,76,36,43,68,62,50,50,50,53,51,50,52,51,50,50,53,51,49,50,50,47,51,51,44,35,66,70,60,42,67,73,50,86,61,67,76,77,77,71,81,72,85,123,131,78,76,58,49,70,78,38,55,68,60,31,48,50,50,50,51,50,52,48,49,49,48,41,41,43,65,74,70,54,42,39,65,57,22,49,53,29,51,51,49,44,52,51,31,48,54,42,25,50,48,27,51,48,13,65,74,67,72,46,80,60,73,79,76,76,83,71,66,76,60,62,64,61,39,34,49,50,27,49,53,49,47,51,53,48,37,49,52,49,47,52,51,54,55,38,14,54,41,62,45,55,55,58,32,51,51,50,46,51,52,36,50,52,50,23,52,49,25,69,76,37,55,66,69,56,49,53,49,51,51,49,52,44,64,64,44,45,58,57,49,38,70,76,37,42,69,62,51,52,49,53,51,50,51,52,49,50,51,49,50,51,50,48,50,50,44,34,66,69,60,41,68,73,50,86,61,66,76,79,78,73,81,69,85,122

pLDDT: mean 82.89, std 14.05, range [27.42, 96.25]

InterPro domains:
  IPR003388 Reticulon [PF02453] (1-154)
  IPR003388 Reticulon [PS50845] (1-186)
  IPR045064 Reticulon-like [PTHR10994] (1-176)